Protein AF-S8DWD3-F1 (afdb_monomer_lite)

Organism: NCBI:txid192259

InterPro domains:
  IPR032675 Leucine-rich repeat domain superfamily [G3DSA:3.80.10.10] (117-340)
  IPR044974 Disease resistance protein, plants [PTHR23155] (2-337)
  IPR055414 Disease resistance R13L4/SHOC-2-like, LRR domain [PF23598] (126-338)
  IPR058922 Disease resistance protein, winged helix domain [PF23559] (1-59)

Structure (mmCIF, N/CA/C/O backbone):
data_AF-S8DWD3-F1
#
_entry.id   AF-S8DWD3-F1
#
loop_
_atom_site.group_PDB
_atom_site.id
_atom_site.type_symbol
_atom_site.label_atom_id
_atom_site.label_alt_id
_atom_site.label_comp_id
_atom_site.label_asym_id
_atom_site.label_entity_id
_atom_site.label_seq_id
_atom_site.pdbx_PDB_ins_code
_atom_site.Cartn_x
_atom_site.Cartn_y
_atom_site.Cartn_z
_atom_site.occupancy
_atom_site.B_iso_or_equiv
_atom_site.auth_seq_id
_atom_site.auth_comp_id
_atom_site.auth_asym_id
_atom_site.auth_atom_id
_atom_site.pdbx_PDB_model_num
ATOM 1 N N . VAL A 1 1 ? -10.314 1.640 2.707 1.00 89.62 1 VAL A N 1
ATOM 2 C CA . VAL A 1 1 ? -11.348 0.887 3.458 1.00 89.62 1 VAL A CA 1
ATOM 3 C C . VAL A 1 1 ? -10.982 -0.585 3.613 1.00 89.62 1 VAL A C 1
ATOM 5 O O . VAL A 1 1 ? -10.782 -0.998 4.739 1.00 89.62 1 VAL A O 1
ATOM 8 N N . ILE A 1 2 ? -10.787 -1.345 2.528 1.00 93.88 2 ILE A N 1
ATOM 9 C CA . ILE A 1 2 ? -10.446 -2.786 2.583 1.00 93.88 2 ILE A CA 1
ATOM 10 C C . ILE A 1 2 ? -9.308 -3.115 3.565 1.00 93.88 2 ILE A C 1
ATOM 12 O O . ILE A 1 2 ? -9.524 -3.837 4.531 1.00 93.88 2 ILE A O 1
ATOM 16 N N . ARG A 1 3 ? -8.128 -2.507 3.383 1.00 93.62 3 ARG A N 1
ATOM 17 C CA . ARG A 1 3 ? -6.963 -2.714 4.266 1.00 93.62 3 ARG A CA 1
ATOM 18 C C . ARG A 1 3 ? -7.221 -2.329 5.727 1.00 93.62 3 ARG A C 1
ATOM 20 O O . ARG A 1 3 ? -6.667 -2.949 6.622 1.00 93.62 3 ARG A O 1
ATOM 27 N N . LEU A 1 4 ? -8.087 -1.339 5.966 1.00 91.88 4 LEU A N 1
ATOM 28 C CA . LEU A 1 4 ? -8.473 -0.933 7.319 1.00 91.88 4 LEU A CA 1
ATOM 29 C C . LEU A 1 4 ? -9.325 -2.015 7.987 1.00 91.88 4 LEU A C 1
ATOM 31 O O . LEU A 1 4 ? -9.037 -2.393 9.111 1.00 91.88 4 LEU A O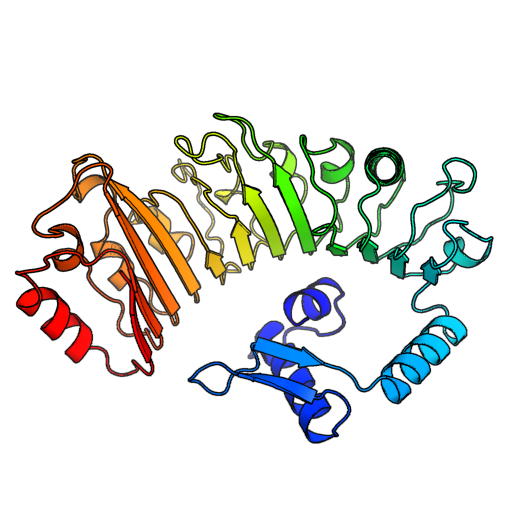 1
ATOM 35 N N . TRP A 1 5 ? -10.333 -2.560 7.296 1.00 93.31 5 TRP A N 1
ATOM 36 C CA . TRP A 1 5 ? -11.177 -3.629 7.850 1.00 93.31 5 TRP A CA 1
ATOM 37 C C . TRP A 1 5 ? -10.391 -4.899 8.176 1.00 93.31 5 TRP A C 1
ATOM 39 O O . TRP A 1 5 ? -10.685 -5.566 9.170 1.00 93.31 5 TRP A O 1
ATOM 49 N N . VAL A 1 6 ? -9.391 -5.209 7.351 1.00 92.81 6 VAL A N 1
ATOM 50 C CA . VAL A 1 6 ? -8.460 -6.316 7.585 1.00 92.81 6 VAL A CA 1
ATOM 51 C C . VAL A 1 6 ? -7.612 -6.053 8.832 1.00 92.81 6 VAL A C 1
ATOM 53 O O . VAL A 1 6 ? -7.638 -6.866 9.751 1.00 92.81 6 VAL A O 1
ATOM 56 N N . ALA A 1 7 ? -6.951 -4.894 8.923 1.00 92.62 7 ALA A N 1
ATOM 57 C CA . ALA A 1 7 ? -6.093 -4.546 10.059 1.00 92.62 7 ALA A CA 1
ATOM 58 C C . ALA A 1 7 ? -6.857 -4.418 11.393 1.00 92.62 7 ALA A C 1
ATOM 60 O O . ALA A 1 7 ? -6.342 -4.765 12.457 1.00 92.62 7 ALA A O 1
ATOM 61 N N . GLU A 1 8 ? -8.111 -3.969 11.344 1.00 89.19 8 GLU A N 1
ATOM 62 C CA . GLU A 1 8 ? -9.038 -3.963 12.484 1.00 89.19 8 GLU A CA 1
ATOM 63 C C . GLU A 1 8 ? -9.388 -5.377 12.973 1.00 89.19 8 GLU A C 1
ATOM 65 O O . GLU A 1 8 ? -9.738 -5.583 14.140 1.00 89.19 8 GLU A O 1
ATOM 70 N N . GLY A 1 9 ? -9.288 -6.372 12.089 1.00 89.06 9 GLY A N 1
ATOM 71 C CA . GLY A 1 9 ? -9.695 -7.746 12.354 1.00 89.06 9 GLY A CA 1
ATOM 72 C C . GLY A 1 9 ? -11.210 -7.950 12.317 1.00 89.06 9 GLY A C 1
ATOM 73 O O . GLY A 1 9 ? -11.698 -8.917 12.902 1.00 89.06 9 GLY A O 1
ATOM 74 N N . PHE A 1 10 ? -11.965 -7.072 11.638 1.00 87.62 10 PHE A N 1
ATOM 75 C CA . PHE A 1 10 ? -13.408 -7.272 11.423 1.00 87.62 10 PHE A CA 1
ATOM 76 C C . PHE A 1 10 ? -13.700 -8.523 10.599 1.00 87.62 10 PHE A C 1
ATOM 78 O O . PHE A 1 10 ? -14.773 -9.112 10.706 1.00 87.62 10 PHE A O 1
ATOM 85 N N . LEU A 1 11 ? -12.739 -8.921 9.771 1.00 86.50 11 LEU A N 1
ATOM 86 C CA . LEU A 1 11 ? -12.867 -10.014 8.829 1.00 86.50 11 LEU A CA 1
ATOM 87 C C . LEU A 1 11 ? -11.690 -10.959 9.036 1.00 86.50 11 LEU A C 1
ATOM 89 O O . LEU A 1 11 ? -10.537 -10.533 9.071 1.00 86.50 11 LEU A O 1
ATOM 93 N N . ARG A 1 12 ? -11.984 -12.249 9.189 1.00 75.38 12 ARG A N 1
ATOM 94 C CA . ARG A 1 12 ? -10.961 -13.294 9.278 1.00 75.38 12 ARG A CA 1
ATOM 95 C C . ARG A 1 12 ? -10.782 -13.940 7.912 1.00 75.38 12 ARG A C 1
ATOM 97 O O . ARG A 1 12 ? -11.771 -14.246 7.245 1.00 75.38 12 ARG A O 1
ATOM 104 N N . ALA A 1 13 ? -9.527 -14.161 7.526 1.00 76.38 13 ALA A N 1
ATOM 105 C CA . ALA A 1 13 ? -9.205 -14.976 6.364 1.00 76.38 13 ALA A CA 1
ATOM 106 C C . ALA A 1 13 ? -9.807 -16.379 6.528 1.00 76.38 13 ALA A C 1
ATOM 108 O O . ALA A 1 13 ? -9.905 -16.907 7.641 1.00 76.38 13 ALA A O 1
ATOM 109 N N . LYS A 1 14 ? -10.219 -16.973 5.411 1.00 79.19 14 LYS A N 1
ATOM 110 C CA . LYS A 1 14 ? -10.640 -18.377 5.350 1.00 79.19 14 LYS A CA 1
ATOM 111 C C . LYS A 1 14 ? -9.557 -19.158 4.601 1.00 79.19 14 LYS A C 1
ATOM 113 O O . LYS A 1 14 ? -8.892 -18.554 3.766 1.00 79.19 14 LYS A O 1
ATOM 118 N N . PRO A 1 15 ? -9.413 -20.479 4.809 1.00 70.62 15 PRO A N 1
ATOM 119 C CA . PRO A 1 15 ? -8.357 -21.269 4.163 1.00 70.62 15 PRO A CA 1
ATOM 120 C C . PRO A 1 15 ? -8.259 -21.095 2.636 1.00 70.62 15 PRO A C 1
ATOM 122 O O . PRO A 1 15 ? -7.175 -21.185 2.082 1.00 70.62 15 PRO A O 1
ATOM 125 N N . ALA A 1 16 ? -9.377 -20.799 1.963 1.00 74.06 16 ALA A N 1
ATOM 126 C CA . ALA A 1 16 ? -9.449 -20.632 0.511 1.00 74.06 16 ALA A CA 1
ATOM 127 C C . ALA A 1 16 ? -9.575 -19.173 0.021 1.00 74.06 16 ALA A C 1
ATOM 129 O O . ALA A 1 16 ? -9.696 -18.961 -1.183 1.00 74.06 16 ALA A O 1
ATOM 130 N N . LYS A 1 17 ? -9.641 -18.170 0.911 1.00 80.31 17 LYS A N 1
ATOM 131 C CA . LYS A 1 17 ? -9.879 -16.766 0.520 1.00 80.31 17 LYS A CA 1
ATOM 132 C C . LYS A 1 17 ? -9.093 -15.783 1.372 1.00 80.31 17 LYS A C 1
ATOM 134 O O . LYS A 1 17 ? -9.158 -15.822 2.606 1.00 80.31 17 LYS A O 1
ATOM 139 N N . LEU A 1 18 ? -8.443 -14.839 0.694 1.00 89.25 18 LEU A N 1
ATOM 140 C CA . LEU A 1 18 ? -7.732 -13.733 1.328 1.00 89.25 18 LEU A CA 1
ATOM 141 C C . LEU A 1 18 ? -8.706 -12.819 2.084 1.00 89.25 18 LEU A C 1
ATOM 143 O O . LEU A 1 18 ? -9.857 -12.628 1.681 1.00 89.25 18 LEU A O 1
ATOM 147 N N . ALA A 1 19 ? -8.234 -12.206 3.170 1.00 91.88 19 ALA A N 1
ATOM 148 C CA . ALA A 1 19 ? -9.042 -11.273 3.953 1.00 91.88 19 ALA A CA 1
ATOM 149 C C . ALA A 1 19 ? -9.500 -10.058 3.119 1.00 91.88 19 ALA A C 1
ATOM 151 O O . ALA A 1 19 ? -10.624 -9.591 3.291 1.00 91.88 19 ALA A O 1
ATOM 152 N N . GLU A 1 20 ? -8.683 -9.589 2.169 1.00 93.25 20 GLU A N 1
ATOM 153 C CA . GLU A 1 20 ? -9.016 -8.507 1.231 1.00 93.25 20 GLU A CA 1
ATOM 154 C C . GLU A 1 20 ? -10.159 -8.890 0.301 1.00 93.25 20 GLU A C 1
ATOM 156 O O . GLU A 1 20 ? -10.990 -8.042 -0.003 1.00 93.25 20 GLU A O 1
ATOM 161 N N . GLU A 1 21 ? -10.212 -10.142 -0.155 1.00 92.81 21 GLU A N 1
ATOM 162 C CA . GLU A 1 21 ? -11.270 -10.619 -1.050 1.00 92.81 21 GLU A CA 1
ATOM 163 C C . GLU A 1 21 ? -12.601 -10.714 -0.306 1.00 92.81 21 GLU A C 1
ATOM 165 O O . GLU A 1 21 ? -13.634 -10.290 -0.822 1.00 92.81 21 GLU A O 1
ATOM 170 N N . ILE A 1 22 ? -12.572 -11.200 0.940 1.00 94.06 22 ILE A N 1
ATOM 171 C CA . ILE A 1 22 ? -13.747 -11.216 1.821 1.00 94.06 22 ILE A CA 1
ATOM 172 C C . ILE A 1 22 ? -14.212 -9.781 2.095 1.00 94.06 22 ILE A C 1
ATOM 174 O O . ILE A 1 22 ? -15.393 -9.473 1.945 1.00 94.06 22 ILE A O 1
ATOM 178 N N . ALA A 1 23 ? -13.283 -8.889 2.442 1.00 94.56 23 ALA A N 1
ATOM 179 C CA . ALA A 1 23 ? -13.562 -7.476 2.673 1.00 94.56 23 ALA A CA 1
ATOM 180 C C . ALA A 1 23 ? -14.138 -6.784 1.443 1.00 94.56 23 ALA A C 1
ATOM 182 O O . ALA A 1 23 ? -15.063 -5.981 1.562 1.00 94.56 23 ALA A O 1
ATOM 183 N N . TYR A 1 24 ? -13.617 -7.101 0.264 1.00 94.62 24 TYR A N 1
ATOM 184 C CA . TYR A 1 24 ? -14.118 -6.547 -0.979 1.00 94.62 24 TYR A CA 1
ATOM 185 C C . TYR A 1 24 ? -15.536 -7.049 -1.284 1.00 94.62 24 TYR A C 1
ATOM 187 O O . TYR A 1 24 ? -16.396 -6.234 -1.602 1.00 94.62 24 TYR A O 1
ATOM 195 N N . GLY A 1 25 ? -15.828 -8.335 -1.063 1.00 94.38 25 GLY A N 1
ATOM 196 C CA . GLY A 1 25 ? -17.195 -8.864 -1.164 1.00 94.38 25 GLY A CA 1
ATOM 197 C C . GLY A 1 25 ? -18.177 -8.176 -0.206 1.00 94.38 25 GLY A C 1
ATOM 198 O O . GLY A 1 25 ? -19.277 -7.804 -0.609 1.00 94.38 25 GLY A O 1
ATOM 199 N N . CYS A 1 26 ? -17.762 -7.900 1.038 1.00 94.94 26 CYS A N 1
ATOM 200 C CA . CYS A 1 26 ? -18.575 -7.112 1.971 1.00 94.94 26 CYS A CA 1
ATOM 201 C C . CYS A 1 26 ? -18.838 -5.687 1.458 1.00 94.94 26 CYS A C 1
ATOM 203 O O . CYS A 1 26 ? -19.951 -5.184 1.604 1.00 94.94 26 CYS A O 1
ATOM 205 N N . LEU A 1 27 ? -17.842 -5.033 0.849 1.00 95.56 27 LEU A N 1
ATOM 206 C CA . LEU A 1 27 ? -18.018 -3.710 0.245 1.00 95.56 27 LEU A CA 1
ATOM 207 C C . LEU A 1 27 ? -19.042 -3.753 -0.899 1.00 95.56 27 LEU A C 1
ATOM 209 O O . LEU A 1 27 ? -19.917 -2.892 -0.963 1.00 95.56 27 LEU A O 1
ATOM 213 N N . GLU A 1 28 ? -18.970 -4.764 -1.766 1.00 94.88 28 GLU A N 1
ATOM 214 C CA . GLU A 1 28 ? -19.938 -4.948 -2.850 1.00 94.88 28 GLU A CA 1
ATOM 215 C C . GLU A 1 28 ? -21.356 -5.174 -2.325 1.00 94.88 28 GLU A C 1
ATOM 217 O O . GLU A 1 28 ? -22.304 -4.598 -2.857 1.00 94.88 28 GLU A O 1
ATOM 222 N N . ASP A 1 29 ? -21.519 -5.960 -1.263 1.00 95.69 29 ASP A N 1
ATOM 223 C CA . ASP A 1 29 ? -22.831 -6.206 -0.663 1.00 95.69 29 ASP A CA 1
ATOM 224 C C . ASP A 1 29 ? -23.413 -4.951 0.002 1.00 95.69 29 ASP A C 1
ATOM 226 O O . ASP A 1 29 ? -24.614 -4.695 -0.121 1.00 95.69 29 ASP A O 1
ATOM 230 N N . LEU A 1 30 ? -22.581 -4.119 0.641 1.00 95.88 30 LEU A N 1
ATOM 231 C CA . LEU A 1 30 ? -23.006 -2.808 1.148 1.00 95.88 30 LEU A CA 1
ATOM 232 C C . LEU A 1 30 ? -23.441 -1.874 0.012 1.00 95.88 30 LEU A C 1
ATOM 234 O O . LEU A 1 30 ? -24.423 -1.143 0.158 1.00 95.88 30 LEU A O 1
ATOM 238 N N . THR A 1 31 ? -22.758 -1.925 -1.133 1.00 94.75 31 THR A N 1
ATOM 239 C CA . THR A 1 31 ? -23.163 -1.184 -2.331 1.00 94.75 31 THR A CA 1
ATOM 240 C C . THR A 1 31 ? -24.477 -1.699 -2.915 1.00 94.75 31 THR A C 1
ATOM 242 O O . THR A 1 31 ? -25.353 -0.890 -3.207 1.00 94.75 31 THR A O 1
ATOM 245 N N . LYS A 1 32 ? -24.672 -3.019 -3.034 1.00 95.50 32 LYS A N 1
ATOM 246 C CA . LYS A 1 32 ? -25.934 -3.609 -3.531 1.00 95.50 32 LYS A CA 1
ATOM 247 C C . LYS A 1 32 ? -27.140 -3.231 -2.666 1.00 95.50 32 LYS A C 1
ATOM 249 O O . LYS A 1 32 ? -28.252 -3.149 -3.171 1.00 95.50 32 LYS A O 1
ATOM 254 N N . ARG A 1 33 ? -26.922 -2.996 -1.368 1.00 95.50 33 ARG A N 1
ATOM 255 C CA . ARG A 1 33 ? -27.950 -2.547 -0.412 1.00 95.50 33 ARG A CA 1
ATOM 256 C C . ARG A 1 33 ? -28.142 -1.027 -0.381 1.00 95.50 33 ARG A C 1
ATOM 258 O O . ARG A 1 33 ? -28.860 -0.539 0.483 1.00 95.50 33 ARG A O 1
ATOM 265 N N . ASN A 1 34 ? -27.489 -0.279 -1.274 1.00 93.00 34 ASN A N 1
ATOM 266 C CA . ASN A 1 34 ? -27.499 1.188 -1.314 1.00 93.00 34 ASN A CA 1
ATOM 267 C C . ASN A 1 34 ? -27.030 1.862 -0.008 1.00 93.00 34 ASN A C 1
ATOM 269 O O . ASN A 1 34 ? -27.343 3.024 0.243 1.00 93.00 34 ASN A O 1
ATOM 273 N N . LEU A 1 35 ? -26.246 1.158 0.818 1.00 95.06 35 LEU A N 1
ATOM 274 C CA . LEU A 1 35 ? -25.646 1.730 2.029 1.00 95.06 35 LEU A CA 1
ATOM 275 C C . LEU A 1 35 ? -24.367 2.513 1.710 1.00 95.06 35 LEU A C 1
ATOM 277 O O . LEU A 1 35 ? -23.992 3.434 2.434 1.00 95.06 35 LEU A O 1
ATOM 281 N N . ILE A 1 36 ? -23.697 2.145 0.615 1.00 95.50 36 ILE A N 1
ATOM 282 C CA . ILE A 1 36 ? -22.491 2.796 0.102 1.00 95.50 36 ILE A CA 1
ATOM 283 C C . ILE A 1 36 ? -22.667 3.067 -1.393 1.00 95.50 36 ILE A C 1
ATOM 285 O O . ILE A 1 36 ? -22.884 2.148 -2.182 1.00 95.50 36 ILE A O 1
ATOM 289 N N . MET A 1 37 ? -22.490 4.320 -1.801 1.00 94.69 37 MET A N 1
ATOM 290 C CA . MET A 1 37 ? -22.519 4.740 -3.199 1.00 94.69 37 MET A CA 1
ATOM 291 C C . MET A 1 37 ? -21.145 4.580 -3.847 1.00 94.69 37 MET A C 1
ATOM 293 O O . MET A 1 37 ? -20.132 5.034 -3.311 1.00 94.69 37 MET A O 1
ATOM 297 N N . VAL A 1 38 ? -21.094 4.012 -5.049 1.00 94.94 38 VAL A N 1
ATOM 298 C CA . VAL A 1 38 ? -19.850 3.959 -5.827 1.00 94.94 38 VAL A CA 1
ATOM 299 C C . VAL A 1 38 ? -19.649 5.274 -6.564 1.00 94.94 38 VAL A C 1
ATOM 301 O O . VAL A 1 38 ? -20.536 5.751 -7.259 1.00 94.94 38 VAL A O 1
ATOM 304 N N . SER A 1 39 ? -18.466 5.860 -6.407 1.00 93.81 39 SER A N 1
ATOM 305 C CA . SER A 1 39 ? -18.106 7.146 -7.015 1.00 93.81 39 SER A CA 1
ATOM 306 C C . SER A 1 39 ? -17.178 6.991 -8.201 1.00 93.81 39 SER A C 1
ATOM 308 O O . SER A 1 39 ? -17.322 7.700 -9.191 1.00 93.81 39 SER A O 1
ATOM 310 N N . LYS A 1 40 ? -16.227 6.058 -8.103 1.00 93.62 40 LYS A N 1
ATOM 311 C CA . LYS A 1 40 ? -15.344 5.693 -9.207 1.00 93.62 40 LYS A CA 1
ATOM 312 C C . LYS A 1 40 ? -15.120 4.193 -9.216 1.00 93.62 40 LYS A C 1
ATOM 314 O O . LYS A 1 40 ? -14.959 3.560 -8.166 1.00 93.62 40 LYS A O 1
ATOM 319 N N . LYS A 1 41 ? -15.071 3.653 -10.426 1.00 92.50 41 LYS A N 1
ATOM 320 C CA . LYS A 1 41 ? -14.634 2.293 -10.713 1.00 92.50 41 LYS A CA 1
ATOM 321 C C . LYS A 1 41 ? -13.412 2.354 -11.615 1.00 92.50 41 LYS A C 1
ATOM 323 O O . LYS A 1 41 ? -13.244 3.285 -12.402 1.00 92.50 41 LYS A O 1
ATOM 328 N N . ARG A 1 42 ? -12.562 1.346 -11.492 1.00 85.19 42 ARG A N 1
ATOM 329 C CA . ARG A 1 42 ? -11.547 1.019 -12.494 1.00 85.19 42 ARG A CA 1
ATOM 330 C C . ARG A 1 42 ? -12.202 0.415 -13.738 1.00 85.19 42 ARG A C 1
ATOM 332 O O . ARG A 1 42 ? -13.385 0.090 -13.734 1.00 85.19 42 ARG A O 1
ATOM 339 N N . TYR A 1 43 ? -11.392 0.223 -14.778 1.00 79.75 43 TYR A N 1
ATOM 340 C CA . TYR A 1 43 ? -11.798 -0.460 -16.008 1.00 79.75 43 TYR A CA 1
ATOM 341 C C . TYR A 1 43 ? -12.307 -1.893 -15.763 1.00 79.75 43 TYR A C 1
ATOM 343 O O . TYR A 1 43 ? -13.211 -2.334 -16.453 1.00 79.75 43 TYR A O 1
ATOM 351 N N . ASP A 1 44 ? -11.772 -2.600 -14.759 1.00 79.38 44 ASP A N 1
ATOM 352 C CA . ASP A 1 44 ? -12.149 -3.974 -14.379 1.00 79.38 44 ASP A CA 1
ATOM 353 C C . ASP A 1 44 ? -13.429 -4.007 -13.526 1.00 79.38 44 ASP A C 1
ATOM 355 O O . ASP A 1 44 ? -13.724 -4.991 -12.853 1.00 79.38 44 ASP A O 1
ATOM 359 N N . GLY A 1 45 ? -14.162 -2.891 -13.465 1.00 85.31 45 GLY A N 1
ATOM 360 C CA . GLY A 1 45 ? -15.340 -2.730 -12.622 1.00 85.31 45 GLY A CA 1
ATOM 361 C C . GLY A 1 45 ? -15.033 -2.628 -11.125 1.00 85.31 45 GLY A C 1
ATOM 362 O O . GLY A 1 45 ? -15.958 -2.352 -10.352 1.00 85.31 45 GLY A O 1
ATOM 363 N N . LYS A 1 46 ? -13.768 -2.784 -10.694 1.00 88.62 46 LYS A N 1
ATOM 364 C CA . LYS A 1 46 ? -13.418 -2.738 -9.271 1.00 88.62 46 LYS A CA 1
ATOM 365 C C . LYS A 1 46 ? -13.603 -1.335 -8.702 1.00 88.62 46 LYS A C 1
ATOM 367 O O . LYS A 1 46 ? -13.168 -0.343 -9.291 1.00 88.62 46 LYS A O 1
ATOM 372 N N . ILE A 1 47 ? -14.224 -1.253 -7.530 1.00 91.94 47 ILE A N 1
ATOM 373 C CA . ILE A 1 47 ? -14.503 0.002 -6.827 1.00 91.94 47 ILE A CA 1
ATOM 374 C C . ILE A 1 47 ? -13.180 0.620 -6.363 1.00 91.94 47 ILE A C 1
ATOM 376 O O . ILE A 1 47 ? -12.408 -0.020 -5.648 1.00 91.94 47 ILE A O 1
ATOM 380 N N . THR A 1 48 ? -12.928 1.875 -6.739 1.00 90.00 48 THR A N 1
ATOM 381 C CA . THR A 1 48 ? -11.766 2.642 -6.251 1.00 90.00 48 THR A CA 1
ATOM 382 C C . THR A 1 48 ? -12.141 3.761 -5.309 1.00 90.00 48 THR A C 1
ATOM 384 O O . THR A 1 48 ? -11.370 4.073 -4.407 1.00 90.00 48 THR A O 1
ATOM 387 N N . GLU A 1 49 ? -13.310 4.364 -5.508 1.00 93.38 49 GLU A N 1
ATOM 388 C CA . GLU A 1 49 ? -13.826 5.408 -4.631 1.00 93.38 49 GLU A CA 1
ATOM 389 C C . GLU A 1 49 ? -15.300 5.154 -4.349 1.00 93.38 49 GLU A C 1
ATOM 391 O O . GLU A 1 49 ? -16.081 4.828 -5.250 1.00 93.38 49 GLU A O 1
ATOM 396 N N . CYS A 1 50 ? -15.678 5.341 -3.092 1.00 94.19 50 CYS A N 1
ATOM 397 C CA . CYS A 1 50 ? -17.040 5.206 -2.617 1.00 94.19 50 CYS A CA 1
ATOM 398 C C . CYS A 1 50 ? -17.387 6.346 -1.655 1.00 94.19 50 CYS A C 1
ATOM 400 O O . CYS A 1 50 ? -16.500 6.957 -1.058 1.00 94.19 50 CYS A O 1
ATOM 402 N N . ARG A 1 51 ? -18.680 6.613 -1.504 1.00 93.69 51 ARG A N 1
ATOM 403 C CA . ARG A 1 51 ? -19.258 7.638 -0.628 1.00 93.69 51 ARG A CA 1
ATOM 404 C C . ARG A 1 51 ? -20.400 7.019 0.175 1.00 93.69 51 ARG A C 1
ATOM 406 O O . ARG A 1 51 ? -20.942 5.986 -0.208 1.00 93.69 51 ARG A O 1
ATOM 413 N N . ILE A 1 52 ? -20.776 7.659 1.270 1.00 94.56 52 ILE A N 1
ATOM 414 C CA . ILE A 1 52 ? -21.967 7.328 2.056 1.00 94.56 52 ILE A CA 1
ATOM 415 C C . ILE A 1 52 ? -22.926 8.519 1.983 1.00 94.56 52 ILE A C 1
ATOM 417 O O . ILE A 1 52 ? -22.467 9.657 1.929 1.00 94.56 52 ILE A O 1
ATOM 421 N N . HIS A 1 53 ? -24.234 8.267 1.947 1.00 93.44 53 HIS A N 1
ATOM 422 C CA . HIS A 1 53 ? -25.232 9.335 2.035 1.00 93.44 53 HIS A CA 1
ATOM 423 C C . HIS A 1 53 ? -25.163 10.029 3.399 1.00 93.44 53 HIS A C 1
ATOM 425 O O . HIS A 1 53 ? -24.998 9.354 4.414 1.00 93.44 53 HIS A O 1
ATOM 431 N N . ASP A 1 54 ? -25.365 11.346 3.443 1.00 92.75 54 ASP A N 1
ATOM 432 C CA . ASP A 1 54 ? -25.221 12.129 4.679 1.00 92.75 54 ASP A CA 1
ATOM 433 C C . ASP A 1 54 ? -26.151 11.654 5.805 1.00 92.75 54 ASP A C 1
ATOM 435 O O . ASP A 1 54 ? -25.700 11.492 6.937 1.00 92.75 54 ASP A O 1
ATOM 439 N N . LEU A 1 55 ? -27.404 11.305 5.487 1.00 94.00 55 LEU A N 1
ATOM 440 C CA . LEU A 1 55 ? -28.358 10.755 6.463 1.00 94.00 55 LEU A CA 1
ATOM 441 C C . LEU A 1 55 ? -27.896 9.408 7.044 1.00 94.00 55 LEU A C 1
ATOM 443 O O . LEU A 1 55 ? -28.000 9.176 8.248 1.00 94.00 55 LEU A O 1
ATOM 447 N N . LEU A 1 56 ? -27.354 8.517 6.203 1.00 94.50 56 LEU A N 1
ATOM 448 C CA . LEU A 1 56 ? -26.798 7.236 6.656 1.00 94.50 56 LEU A CA 1
ATOM 449 C C . LEU A 1 56 ? -25.524 7.446 7.470 1.00 94.50 56 LEU A C 1
ATOM 451 O O . LEU A 1 56 ? -25.321 6.776 8.478 1.00 94.50 56 LEU A O 1
ATOM 455 N N . ARG A 1 57 ? -24.676 8.392 7.062 1.00 91.38 57 ARG A N 1
ATOM 456 C CA . ARG A 1 57 ? -23.473 8.768 7.803 1.00 91.38 57 ARG A CA 1
ATOM 457 C C . ARG A 1 57 ? -23.831 9.258 9.200 1.00 91.38 57 ARG A C 1
ATOM 459 O O . ARG A 1 57 ? -23.210 8.822 10.164 1.00 91.38 57 ARG A O 1
ATOM 466 N N . GLU A 1 58 ? -24.820 10.137 9.312 1.00 89.88 58 GLU A N 1
ATOM 467 C CA . GLU A 1 58 ? -25.282 10.665 10.593 1.00 89.88 58 GLU A CA 1
ATOM 468 C C . GLU A 1 58 ? -25.881 9.565 11.477 1.00 89.88 58 GLU A C 1
ATOM 470 O O . GLU A 1 58 ? -25.565 9.497 12.665 1.00 89.88 58 GLU A O 1
ATOM 475 N N . LEU A 1 59 ? -26.667 8.655 10.894 1.00 92.31 59 LEU A N 1
ATOM 476 C CA . LEU A 1 59 ? -27.165 7.468 11.591 1.00 92.31 59 LEU A CA 1
ATOM 477 C C . LEU A 1 59 ? -26.017 6.583 12.104 1.00 92.31 59 LEU A C 1
ATOM 479 O O . LEU A 1 59 ? -26.029 6.179 13.264 1.00 92.31 59 LEU A O 1
ATOM 483 N N . CYS A 1 60 ? -25.008 6.302 11.273 1.00 91.38 60 CYS A N 1
ATOM 484 C CA . CYS A 1 60 ? -23.846 5.503 11.668 1.00 91.38 60 CYS A CA 1
ATOM 485 C C . CYS A 1 60 ? -23.041 6.160 12.794 1.00 91.38 60 CYS A C 1
ATOM 487 O O . CYS A 1 60 ? -22.580 5.452 13.686 1.00 91.38 60 CYS A O 1
ATOM 489 N N . ILE A 1 61 ? -22.864 7.485 12.757 1.00 85.12 61 ILE A N 1
ATOM 490 C CA . ILE A 1 61 ? -22.165 8.227 13.816 1.00 85.12 61 ILE A CA 1
ATOM 491 C C . ILE A 1 61 ? -22.945 8.123 15.126 1.00 85.12 61 ILE A C 1
ATOM 493 O O . ILE A 1 61 ? -22.363 7.707 16.124 1.00 85.12 61 ILE A O 1
ATOM 497 N N . ARG A 1 62 ? -24.259 8.393 15.105 1.00 87.12 62 ARG A N 1
ATOM 498 C CA . ARG A 1 62 ? -25.122 8.266 16.291 1.00 87.12 62 ARG A CA 1
ATOM 499 C C . ARG A 1 62 ? -25.059 6.860 16.890 1.00 87.12 62 ARG A C 1
ATOM 501 O O . ARG A 1 62 ? -24.752 6.710 18.067 1.00 87.12 62 ARG A O 1
ATOM 508 N N . GLN A 1 63 ? -25.224 5.826 16.062 1.00 91.06 63 GLN A N 1
ATOM 509 C CA . GLN A 1 63 ? -25.134 4.432 16.505 1.00 91.06 63 GLN A CA 1
ATOM 510 C C . GLN A 1 63 ? -23.751 4.092 17.088 1.00 91.06 63 GLN A C 1
ATOM 512 O O . GLN A 1 63 ? -23.646 3.358 18.072 1.00 91.06 63 GLN A O 1
ATOM 517 N N . ALA A 1 64 ? -22.675 4.601 16.479 1.00 86.38 64 ALA A N 1
ATOM 518 C CA . ALA A 1 64 ? -21.314 4.355 16.943 1.00 86.38 64 ALA A CA 1
ATOM 519 C C . ALA A 1 64 ? -21.025 5.044 18.285 1.00 86.38 64 ALA A C 1
ATOM 521 O O . ALA A 1 64 ? -20.328 4.459 19.114 1.00 86.38 64 ALA A O 1
ATOM 522 N N . GLU A 1 65 ? -21.559 6.244 18.512 1.00 80.75 65 GLU A N 1
ATOM 523 C CA . GLU A 1 65 ? -21.448 6.970 19.782 1.00 80.75 65 GLU A CA 1
ATOM 524 C C . GLU A 1 65 ? -22.267 6.279 20.886 1.00 80.75 65 GLU A C 1
ATOM 526 O O . GLU A 1 65 ? -21.728 6.001 21.961 1.00 80.75 65 GLU A O 1
ATOM 531 N N . GLU A 1 66 ? -23.517 5.888 20.602 1.00 85.50 66 GLU A N 1
ATOM 532 C CA . GLU A 1 66 ? -24.383 5.133 21.526 1.00 85.50 66 GLU A CA 1
ATOM 533 C C . GLU A 1 66 ? -23.740 3.814 21.976 1.00 85.50 66 GLU A C 1
ATOM 535 O O . GLU A 1 66 ? -23.741 3.468 23.161 1.00 85.50 66 GLU A O 1
ATOM 540 N N . GLN A 1 67 ? -23.126 3.089 21.037 1.00 84.81 67 GLN A N 1
ATOM 541 C CA . GLN A 1 67 ? -22.423 1.835 21.318 1.00 84.81 67 GLN A CA 1
ATOM 542 C C . GLN A 1 67 ? -21.000 2.034 21.854 1.00 84.81 67 GLN A C 1
ATOM 544 O O . GLN A 1 67 ? -20.300 1.046 22.100 1.00 84.81 67 GLN A O 1
ATOM 549 N N . LYS A 1 68 ? -20.543 3.284 22.021 1.00 78.56 68 LYS A N 1
ATOM 550 C CA . LYS A 1 68 ? -19.163 3.631 22.419 1.00 78.56 68 LYS A CA 1
ATOM 551 C C . LYS A 1 68 ? -18.110 2.981 21.512 1.00 78.56 68 LYS A C 1
ATOM 553 O O . LYS A 1 68 ? -16.996 2.655 21.927 1.00 78.56 68 LYS A O 1
ATOM 558 N N . PHE A 1 69 ? -18.483 2.756 20.256 1.00 80.00 69 PHE A N 1
ATOM 559 C CA . PHE A 1 69 ? -17.669 2.098 19.247 1.00 80.00 69 PHE A CA 1
ATOM 560 C C . PHE A 1 69 ? -16.571 3.025 18.722 1.00 80.00 69 PHE A C 1
ATOM 562 O O . PHE A 1 69 ? -15.434 2.579 18.538 1.00 80.00 69 PHE A O 1
ATOM 569 N N . ILE A 1 70 ? -16.908 4.301 18.508 1.00 80.12 70 ILE A N 1
ATOM 570 C CA . ILE A 1 70 ? -15.997 5.373 18.095 1.00 80.12 70 ILE A CA 1
ATOM 571 C C . ILE A 1 70 ? -16.250 6.592 18.982 1.00 80.12 70 ILE A C 1
ATOM 573 O O . ILE A 1 70 ? -17.396 6.966 19.207 1.00 80.12 70 ILE A O 1
ATOM 577 N N . TYR A 1 71 ? -15.177 7.234 19.432 1.00 78.56 71 TYR A N 1
ATOM 578 C CA . TYR A 1 71 ? -15.222 8.599 19.938 1.00 78.56 71 TYR A CA 1
ATOM 579 C C . TYR A 1 71 ? -14.830 9.568 18.824 1.00 78.56 71 TYR A C 1
ATOM 581 O O . TYR A 1 71 ? -13.707 9.515 18.308 1.00 78.56 71 TYR A O 1
ATOM 589 N N . HIS A 1 72 ? -15.752 10.448 18.440 1.00 76.19 72 HIS A N 1
ATOM 590 C CA . HIS A 1 72 ? -15.490 11.491 17.456 1.00 76.19 72 HIS A CA 1
ATOM 591 C C . HIS A 1 72 ? -15.159 12.804 18.174 1.00 76.19 72 HIS A C 1
ATOM 593 O O . HIS A 1 72 ? -16.038 13.456 18.727 1.00 76.19 72 HIS A O 1
ATOM 599 N N . ASN A 1 73 ? -13.887 13.214 18.147 1.00 73.44 73 ASN A N 1
ATOM 600 C CA . ASN A 1 73 ? -13.477 14.511 18.681 1.00 73.44 73 ASN A CA 1
ATOM 601 C C . ASN A 1 73 ? -13.739 15.620 17.646 1.00 73.44 73 ASN A C 1
ATOM 603 O O . ASN A 1 73 ? -12.970 15.770 16.689 1.00 73.44 73 ASN A O 1
ATOM 607 N N . LYS A 1 74 ? -14.840 16.359 17.837 1.00 71.81 74 LYS A N 1
ATOM 608 C CA . LYS A 1 74 ? -15.230 17.520 17.016 1.00 71.81 74 LYS A CA 1
ATOM 609 C C . LYS A 1 74 ? -14.789 18.856 17.616 1.00 71.81 74 LYS A C 1
ATOM 611 O O . LYS A 1 74 ? -14.468 19.766 16.863 1.00 71.81 74 LYS A O 1
ATOM 616 N N . ASP A 1 75 ? -14.658 18.945 18.938 1.00 68.62 75 ASP A N 1
ATOM 617 C CA . ASP A 1 75 ? -14.480 20.228 19.640 1.00 68.62 75 ASP A CA 1
ATOM 618 C C . ASP A 1 75 ? -13.052 20.452 20.161 1.00 68.62 75 ASP A C 1
ATOM 620 O O . ASP A 1 75 ? -12.751 21.474 20.770 1.00 68.62 75 ASP A O 1
ATOM 624 N N . GLY A 1 76 ? -12.149 19.495 19.933 1.00 64.44 76 GLY A N 1
ATOM 625 C CA . GLY A 1 76 ? -10.744 19.595 20.330 1.00 64.44 76 GLY A CA 1
ATOM 626 C C . GLY A 1 76 ? -10.513 19.321 21.815 1.00 64.44 76 GLY A C 1
ATOM 627 O O . GLY A 1 76 ? -9.381 19.411 22.292 1.00 64.44 76 GLY A O 1
ATOM 628 N N . ILE A 1 77 ? -11.572 18.959 22.543 1.00 65.69 77 ILE A N 1
ATOM 629 C CA . ILE A 1 77 ? -11.563 18.683 23.977 1.00 65.69 77 ILE A CA 1
ATOM 630 C C . ILE A 1 77 ? -11.849 17.196 24.179 1.00 65.69 77 ILE A C 1
ATOM 632 O O . ILE A 1 77 ? -12.877 16.663 23.753 1.00 65.69 77 ILE A O 1
ATOM 636 N N . PHE A 1 78 ? -10.914 16.510 24.829 1.00 66.75 78 PHE A N 1
ATOM 637 C CA . PHE A 1 78 ? -11.117 15.134 25.255 1.00 66.75 78 PHE A CA 1
ATOM 638 C C . PHE A 1 78 ? -11.956 15.115 26.546 1.00 66.75 78 PHE A C 1
ATOM 640 O O . PHE A 1 78 ? -11.583 15.729 27.541 1.00 66.75 78 PHE A O 1
ATOM 647 N N . SER A 1 79 ? -13.115 14.454 26.512 1.00 64.38 79 SER A N 1
ATOM 648 C CA . SER A 1 79 ? -14.003 14.258 27.668 1.00 64.38 79 SER A CA 1
ATOM 649 C C . SER A 1 79 ? -13.735 12.923 28.386 1.00 64.38 79 SER A C 1
ATOM 651 O O . SER A 1 79 ? -13.027 12.052 27.881 1.00 64.38 79 SER A O 1
ATOM 653 N N . GLU A 1 80 ? -14.342 12.699 29.553 1.00 60.25 80 GLU A N 1
ATOM 654 C CA . GLU A 1 80 ? -14.210 11.435 30.306 1.00 60.25 80 GLU A CA 1
ATOM 655 C C . GLU A 1 80 ? -14.652 10.184 29.512 1.00 60.25 80 GLU A C 1
ATOM 657 O O . GLU A 1 80 ? -14.294 9.058 29.854 1.00 60.25 80 GLU A O 1
ATOM 662 N N . GLY A 1 81 ? -15.397 10.352 28.412 1.00 59.91 81 GLY A N 1
ATOM 663 C CA . GLY A 1 81 ? -15.883 9.252 27.576 1.00 59.91 81 GLY A CA 1
ATOM 664 C C . GLY A 1 81 ? -14.810 8.503 26.772 1.00 59.91 81 GLY A C 1
ATOM 665 O O . GLY A 1 81 ? -15.077 7.379 26.337 1.00 59.91 81 GLY A O 1
ATOM 666 N N . ILE A 1 82 ? -13.607 9.065 26.575 1.00 64.12 82 ILE A N 1
ATOM 667 C CA . ILE A 1 82 ? -12.584 8.434 25.715 1.00 64.12 82 ILE A CA 1
ATOM 668 C C . ILE A 1 82 ? -11.987 7.166 26.322 1.00 64.12 82 ILE A C 1
ATOM 670 O O . ILE A 1 82 ? -11.661 6.251 25.568 1.00 64.12 82 ILE A O 1
ATOM 674 N N . SER A 1 83 ? -11.887 7.047 27.651 1.00 64.81 83 SER A N 1
ATOM 675 C CA . SER A 1 83 ? -11.287 5.859 28.290 1.00 64.81 83 SER A CA 1
ATOM 676 C C . SER A 1 83 ? -12.023 4.560 27.937 1.00 64.81 83 SER A C 1
ATOM 678 O O . SER A 1 83 ? -11.429 3.483 27.912 1.00 64.81 83 SER A O 1
ATOM 680 N N . LYS A 1 84 ? -13.311 4.659 27.579 1.00 67.75 84 LYS A N 1
ATOM 681 C CA . LYS A 1 84 ? -14.163 3.527 27.179 1.00 67.75 84 LYS A CA 1
ATOM 682 C C . LYS A 1 84 ? -14.205 3.295 25.667 1.00 67.75 84 LYS A C 1
ATOM 684 O O . LYS A 1 84 ? -14.722 2.265 25.233 1.00 67.75 84 LYS A O 1
ATOM 689 N N . ALA A 1 85 ? -13.701 4.232 24.867 1.00 71.50 85 ALA A N 1
ATOM 690 C CA . ALA A 1 85 ? -13.730 4.126 23.418 1.00 71.50 85 ALA A CA 1
ATOM 691 C C . ALA A 1 85 ? -12.628 3.184 22.922 1.00 71.50 85 ALA A C 1
ATOM 693 O O . ALA A 1 85 ? -11.479 3.253 23.350 1.00 71.50 85 ALA A O 1
ATOM 694 N N . ARG A 1 86 ? -12.971 2.315 21.967 1.00 77.69 86 ARG A N 1
ATOM 695 C CA . ARG A 1 86 ? -11.993 1.440 21.290 1.00 77.69 86 ARG A CA 1
ATOM 696 C C . ARG A 1 86 ? -11.379 2.087 20.054 1.00 77.69 86 ARG A C 1
ATOM 698 O O . ARG A 1 86 ? -10.347 1.622 19.573 1.00 77.69 86 ARG A O 1
ATOM 705 N N . ARG A 1 87 ? -12.031 3.118 19.516 1.00 84.00 87 ARG A N 1
ATOM 706 C CA . ARG A 1 87 ? -11.617 3.827 18.306 1.00 84.00 87 ARG A CA 1
ATOM 707 C C . ARG A 1 87 ? -11.791 5.317 18.496 1.00 84.00 87 ARG A C 1
ATOM 709 O O . ARG A 1 87 ? -12.798 5.743 19.057 1.00 84.00 87 ARG A O 1
ATOM 716 N N . ILE A 1 88 ? -10.855 6.096 17.981 1.00 80.38 88 ILE A N 1
ATOM 717 C CA . ILE A 1 88 ? -10.936 7.553 17.996 1.00 80.38 88 ILE A CA 1
ATOM 718 C C . ILE A 1 88 ? -10.830 8.081 16.570 1.00 80.38 88 ILE A C 1
ATOM 720 O O . ILE A 1 88 ? -10.017 7.604 15.779 1.00 80.38 88 ILE A O 1
ATOM 724 N N . SER A 1 89 ? -11.646 9.085 16.266 1.00 81.44 89 SER A N 1
ATOM 725 C CA . SER A 1 89 ? -11.522 9.922 15.076 1.00 81.44 89 SER A CA 1
ATOM 726 C C . SER A 1 89 ? -11.353 11.371 15.507 1.00 81.44 89 SER A C 1
ATOM 728 O O . SER A 1 89 ? -12.204 11.901 16.223 1.00 81.44 89 SER A O 1
ATOM 730 N N . ILE A 1 90 ? -10.280 12.019 15.061 1.00 75.94 90 ILE A N 1
ATOM 731 C CA . ILE A 1 90 ? -9.973 13.415 15.395 1.00 75.94 90 ILE A CA 1
ATOM 732 C C . ILE A 1 90 ? -10.146 14.258 14.146 1.00 75.94 90 ILE A C 1
ATOM 734 O O . ILE A 1 90 ? -9.447 14.049 13.154 1.00 75.94 90 ILE A O 1
ATOM 738 N N . THR A 1 91 ? -11.094 15.193 14.198 1.00 75.06 91 THR A N 1
ATOM 739 C CA . THR A 1 91 ? -11.404 16.100 13.083 1.00 75.06 91 THR A CA 1
ATOM 740 C C . THR A 1 91 ? -11.273 17.575 13.456 1.00 75.06 91 THR A C 1
ATOM 742 O O . THR A 1 91 ? -11.621 18.429 12.649 1.00 75.06 91 THR A O 1
ATOM 745 N N . SER A 1 92 ? -10.765 17.895 14.648 1.00 69.06 92 SER A N 1
ATOM 746 C CA . SER A 1 92 ? -10.441 19.263 15.070 1.00 69.06 92 SER A CA 1
ATOM 747 C C . SER A 1 92 ? -9.076 19.336 15.757 1.00 69.06 92 SER A C 1
ATOM 749 O O . SER A 1 92 ? -8.518 18.314 16.161 1.00 69.06 92 SER A O 1
ATOM 751 N N . ARG A 1 93 ? -8.520 20.553 15.864 1.00 68.00 93 ARG A N 1
ATOM 752 C CA . ARG A 1 93 ? -7.271 20.799 16.601 1.00 68.00 93 ARG A CA 1
ATOM 753 C C . ARG A 1 93 ? -7.475 20.472 18.074 1.00 68.00 93 ARG A C 1
ATOM 755 O O . ARG A 1 93 ? -8.434 20.942 18.682 1.00 68.00 93 ARG A O 1
ATOM 762 N N . VAL A 1 94 ? -6.566 19.694 18.645 1.00 63.94 94 VAL A N 1
ATOM 763 C CA . VAL A 1 94 ? -6.674 19.232 20.025 1.00 63.94 94 VAL A CA 1
ATOM 764 C C . VAL A 1 94 ? -6.051 20.261 20.964 1.00 63.94 94 VAL A C 1
ATOM 766 O O . VAL A 1 94 ? -4.885 20.628 20.826 1.00 63.94 94 VAL A O 1
ATOM 769 N N . SER A 1 95 ? -6.794 20.663 21.995 1.00 60.72 95 SER A N 1
ATOM 770 C CA . SER A 1 95 ? -6.243 21.457 23.093 1.00 60.72 95 SER A CA 1
ATOM 771 C C . SER A 1 95 ? -5.246 20.634 23.914 1.00 60.72 95 SER A C 1
ATOM 773 O O . SER A 1 95 ? -5.566 19.544 24.402 1.00 60.72 95 SER A O 1
ATOM 775 N N . SER A 1 96 ? -4.053 21.195 24.133 1.00 54.09 96 SER A N 1
ATOM 776 C CA . SER A 1 96 ? -2.942 20.585 24.879 1.00 54.09 96 SER A CA 1
ATOM 777 C C . SER A 1 96 ? -3.269 20.232 26.335 1.00 54.09 96 SER A C 1
ATOM 779 O O . SER A 1 96 ? -2.551 19.441 26.938 1.00 54.09 96 SER A O 1
ATOM 781 N N . ARG A 1 97 ? -4.351 20.780 26.903 1.00 52.72 97 ARG A N 1
ATOM 782 C CA . ARG A 1 97 ? -4.715 20.626 28.324 1.00 52.72 97 ARG A CA 1
ATOM 783 C C . ARG A 1 97 ? -5.664 19.459 28.624 1.00 52.72 97 ARG A C 1
ATOM 785 O O . ARG A 1 97 ? -6.084 19.324 29.765 1.00 52.72 97 ARG A O 1
ATOM 792 N N . SER A 1 98 ? -6.054 18.660 27.626 1.00 56.16 98 SER A N 1
ATOM 793 C CA . SER A 1 98 ? -7.217 17.762 27.755 1.00 56.16 98 SER A CA 1
ATOM 794 C C . SER A 1 98 ? -6.924 16.256 27.808 1.00 56.16 98 SER A C 1
ATOM 796 O O . SER A 1 98 ? -7.859 15.481 27.973 1.00 56.16 98 SER A O 1
ATOM 798 N N . MET A 1 99 ? -5.672 15.797 27.700 1.00 57.03 99 MET A N 1
ATOM 799 C CA . MET A 1 99 ? -5.380 14.353 27.677 1.00 57.03 99 MET A CA 1
ATOM 800 C C . MET A 1 99 ? -4.670 13.877 28.942 1.00 57.03 99 MET A C 1
ATOM 802 O O . MET A 1 99 ? -3.527 14.250 29.182 1.00 57.03 99 MET A O 1
ATOM 806 N N . ASN A 1 100 ? -5.323 12.980 29.687 1.00 56.25 100 ASN A N 1
ATOM 807 C CA . ASN A 1 100 ? -4.679 12.109 30.670 1.00 56.25 100 ASN A CA 1
ATOM 808 C C . ASN A 1 100 ? -4.367 10.752 30.008 1.00 56.25 100 ASN A C 1
ATOM 810 O O . ASN A 1 100 ? -5.298 9.989 29.755 1.00 56.25 100 ASN A O 1
ATOM 814 N N . PRO A 1 101 ? -3.092 10.418 29.723 1.00 51.88 101 PRO A N 1
ATOM 815 C CA . PRO A 1 101 ? -2.696 9.234 28.944 1.00 51.88 101 PRO A CA 1
ATOM 816 C C . PRO A 1 101 ? -2.984 7.860 29.569 1.00 51.88 101 PRO A C 1
ATOM 818 O O . PRO A 1 101 ? -2.719 6.840 28.934 1.00 51.88 101 PRO A O 1
ATOM 821 N N . GLY A 1 102 ? -3.454 7.817 30.817 1.00 53.38 102 GLY A N 1
ATOM 822 C CA . GLY A 1 102 ? -3.313 6.656 31.700 1.00 53.38 102 GLY A CA 1
ATOM 823 C C . GLY A 1 102 ? -4.264 5.474 31.483 1.00 53.38 102 GLY A C 1
ATOM 824 O O . GLY A 1 102 ? -3.998 4.416 32.041 1.00 53.38 102 GLY A O 1
ATOM 825 N N . GLU A 1 103 ? -5.344 5.598 30.701 1.00 55.84 103 GLU A N 1
ATOM 826 C CA . GLU A 1 103 ? -6.451 4.613 30.753 1.00 55.84 103 GLU A CA 1
ATOM 827 C C . GLU A 1 103 ? -6.976 4.117 29.393 1.00 55.84 103 GLU A C 1
ATOM 829 O O . GLU A 1 103 ? -8.012 3.457 29.316 1.00 55.84 103 GLU A O 1
ATOM 834 N N . PHE A 1 104 ? -6.292 4.412 28.288 1.00 62.50 104 PHE A N 1
ATOM 835 C CA . PHE A 1 104 ? -6.851 4.144 26.962 1.00 62.50 104 PHE A CA 1
ATOM 836 C C . PHE A 1 104 ? -6.591 2.715 26.459 1.00 62.50 104 PHE A C 1
ATOM 838 O O . PHE A 1 104 ? -5.473 2.357 26.095 1.00 62.50 104 PHE A O 1
ATOM 845 N N . SER A 1 105 ? -7.658 1.920 26.334 1.00 65.56 105 SER A N 1
ATOM 846 C CA . SER A 1 105 ? -7.659 0.601 25.673 1.00 65.56 105 SER A CA 1
ATOM 847 C C . SER A 1 105 ? -7.980 0.726 24.173 1.00 65.56 105 SER A C 1
ATOM 849 O O . SER A 1 105 ? -8.925 0.130 23.645 1.00 65.56 105 SER A O 1
ATOM 851 N N . LEU A 1 106 ? -7.234 1.589 23.478 1.00 71.00 106 LEU A N 1
ATOM 852 C CA . LEU A 1 106 ? -7.505 1.927 22.080 1.00 71.00 106 LEU A CA 1
ATOM 853 C C . LEU A 1 106 ? -6.981 0.863 21.123 1.00 71.00 106 LEU A C 1
ATOM 855 O O . LEU A 1 106 ? -5.824 0.460 21.194 1.00 71.00 106 LEU A O 1
ATOM 859 N N . HIS A 1 107 ? -7.828 0.477 20.172 1.00 76.06 107 HIS A N 1
ATOM 860 C CA . HIS A 1 107 ? -7.464 -0.374 19.044 1.00 76.06 107 HIS A CA 1
ATOM 861 C C . HIS A 1 107 ? -7.218 0.424 17.765 1.00 76.06 107 HIS A C 1
ATOM 863 O O . HIS A 1 107 ? -6.424 -0.016 16.938 1.00 76.06 107 HIS A O 1
ATOM 869 N N . THR A 1 108 ? -7.834 1.599 17.609 1.00 74.19 108 THR A N 1
ATOM 870 C CA . THR A 1 108 ? -7.697 2.397 16.382 1.00 74.19 108 THR A CA 1
ATOM 871 C C . THR A 1 108 ? -7.710 3.887 16.641 1.00 74.19 108 THR A C 1
ATOM 873 O O . THR A 1 108 ? -8.544 4.389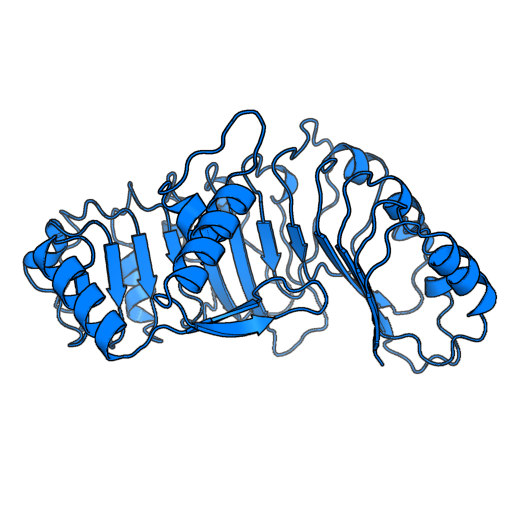 17.394 1.00 74.19 108 THR A O 1
ATOM 876 N N . THR A 1 109 ? -6.857 4.594 15.909 1.00 73.25 109 THR A N 1
ATOM 877 C CA . THR A 1 109 ? -6.827 6.049 15.869 1.00 73.25 109 THR A CA 1
ATOM 878 C C . THR A 1 109 ? -6.798 6.520 14.419 1.00 73.25 109 THR A C 1
ATOM 880 O O . THR A 1 109 ? -5.892 6.183 13.653 1.00 73.25 109 THR A O 1
ATOM 883 N N . PHE A 1 110 ? -7.778 7.346 14.062 1.00 70.38 110 PHE A N 1
ATOM 884 C CA . PHE A 1 110 ? -7.806 8.110 12.823 1.00 70.38 110 PHE A CA 1
ATOM 885 C C . PHE A 1 110 ? -7.568 9.592 13.124 1.00 70.38 110 PHE A C 1
ATOM 887 O O . PHE A 1 110 ? -8.311 10.197 13.903 1.00 70.38 110 PHE A O 1
ATOM 894 N N . CYS A 1 111 ? -6.555 10.179 12.490 1.00 67.12 111 CYS A N 1
ATOM 895 C CA . CYS A 1 111 ? -6.256 11.602 12.577 1.00 67.12 111 CYS A CA 1
ATOM 896 C C . CYS A 1 111 ? -6.521 12.277 11.227 1.00 67.12 111 CYS A C 1
ATOM 898 O O . CYS A 1 111 ? -5.876 11.963 10.224 1.00 67.12 111 CYS A O 1
ATOM 900 N N . PHE A 1 112 ? -7.476 13.205 11.209 1.00 67.00 112 PHE A N 1
ATOM 901 C CA . PHE A 1 112 ? -7.896 13.932 10.010 1.00 67.00 112 PHE A CA 1
ATOM 902 C C . PHE A 1 112 ? -7.573 15.433 10.071 1.00 67.00 112 PHE A C 1
ATOM 904 O O . PHE A 1 112 ? -8.109 16.191 9.268 1.00 67.00 112 PHE A O 1
ATOM 911 N N . VAL A 1 113 ? -6.728 15.878 11.010 1.00 61.22 113 VAL A N 1
ATOM 912 C CA . VAL A 1 113 ? -6.318 17.288 11.154 1.00 61.22 113 VAL A CA 1
ATOM 913 C C . VAL A 1 113 ? -4.815 17.399 11.327 1.00 61.22 113 VAL A C 1
ATOM 915 O O . VAL A 1 113 ? -4.218 16.598 12.037 1.00 61.22 113 VAL A O 1
ATOM 918 N N . GLU A 1 114 ? -4.235 18.433 10.723 1.00 64.50 114 GLU A N 1
ATOM 919 C CA . GLU A 1 114 ? -2.854 18.882 10.918 1.00 64.50 114 GLU A CA 1
ATOM 920 C C . GLU A 1 114 ? -2.656 19.448 12.338 1.00 64.50 114 GLU A C 1
ATOM 922 O O . GLU A 1 114 ? -2.789 20.651 12.580 1.00 64.50 114 GLU A O 1
ATOM 927 N N . ASP A 1 115 ? -2.376 18.574 13.306 1.00 65.94 115 ASP A N 1
ATOM 928 C CA . ASP A 1 115 ? -1.958 18.956 14.660 1.00 65.94 115 ASP A CA 1
ATOM 929 C C . ASP A 1 115 ? -0.635 18.263 15.013 1.00 65.94 115 ASP A C 1
ATOM 931 O O . ASP A 1 115 ? -0.603 17.124 15.476 1.00 65.94 115 ASP A O 1
ATOM 935 N N . TYR A 1 116 ? 0.472 18.970 14.785 1.00 64.75 116 TYR A N 1
ATOM 936 C CA . TYR A 1 116 ? 1.826 18.489 15.077 1.00 64.75 116 TYR A CA 1
ATOM 937 C C . TYR A 1 116 ? 2.023 18.173 16.561 1.00 64.75 116 TYR A C 1
ATOM 939 O O . TYR A 1 116 ? 2.560 17.125 16.912 1.00 64.75 116 TYR A O 1
ATOM 947 N N . GLY A 1 117 ? 1.510 19.034 17.447 1.00 65.19 117 GLY A N 1
ATOM 948 C CA . GLY A 1 117 ? 1.617 18.821 18.888 1.00 65.19 117 GLY A CA 1
ATOM 949 C C . GLY A 1 117 ? 0.840 17.589 19.349 1.00 65.19 117 GLY A C 1
ATOM 950 O O . GLY A 1 117 ? 1.164 17.007 20.385 1.00 65.19 117 GLY A O 1
ATOM 951 N N . PHE A 1 118 ? -0.187 17.176 18.602 1.00 66.94 118 PHE A N 1
ATOM 952 C CA . PHE A 1 118 ? -0.897 15.935 18.873 1.00 66.94 118 PHE A CA 1
ATOM 953 C C . PHE A 1 118 ? -0.035 14.703 18.603 1.00 66.94 118 PHE A C 1
ATOM 955 O O . PHE A 1 118 ? -0.168 13.759 19.366 1.00 66.94 118 PHE A O 1
ATOM 962 N N . ILE A 1 119 ? 0.871 14.702 17.620 1.00 68.00 119 ILE A N 1
ATOM 963 C CA . ILE A 1 119 ? 1.742 13.546 17.339 1.00 68.00 119 ILE A CA 1
ATOM 964 C C . ILE A 1 119 ? 2.719 13.294 18.481 1.00 68.00 119 ILE A C 1
ATOM 966 O O . ILE A 1 119 ? 2.801 12.172 18.971 1.00 68.00 119 ILE A O 1
ATOM 970 N N . ASP A 1 120 ? 3.396 14.325 18.974 1.00 68.38 120 ASP A N 1
ATOM 971 C CA . ASP A 1 120 ? 4.323 14.156 20.098 1.00 68.38 120 ASP A CA 1
ATOM 972 C C . ASP A 1 120 ? 3.594 13.649 21.350 1.00 68.38 120 ASP A C 1
ATOM 974 O O . ASP A 1 120 ? 4.076 12.757 22.051 1.00 68.38 120 ASP A O 1
ATOM 978 N N . ARG A 1 121 ? 2.372 14.147 21.592 1.00 69.75 121 ARG A N 1
ATOM 979 C CA . ARG A 1 121 ? 1.503 13.649 22.670 1.00 69.75 121 ARG A CA 1
ATOM 980 C C . ARG A 1 121 ? 1.030 12.224 22.417 1.00 69.75 121 ARG A C 1
ATOM 982 O O . ARG A 1 121 ? 1.023 11.409 23.323 1.00 69.75 121 ARG A O 1
ATOM 989 N N . LEU A 1 122 ? 0.635 11.909 21.193 1.00 67.56 122 LEU A N 1
ATOM 990 C CA . LEU A 1 122 ? 0.203 10.583 20.770 1.00 67.56 122 LEU A CA 1
ATOM 991 C C . LEU A 1 122 ? 1.286 9.540 21.050 1.00 67.56 122 LEU A C 1
ATOM 993 O O . LEU A 1 122 ? 0.993 8.436 21.500 1.00 67.56 122 LEU A O 1
ATOM 997 N N . MET A 1 123 ? 2.536 9.935 20.842 1.00 69.69 123 MET A N 1
ATOM 998 C CA . MET A 1 123 ? 3.714 9.092 21.003 1.00 69.69 123 MET A CA 1
ATOM 999 C C . MET A 1 123 ? 4.199 9.021 22.453 1.00 69.69 123 MET A C 1
ATOM 1001 O O . MET A 1 123 ? 4.905 8.079 22.801 1.00 69.69 123 MET A O 1
ATOM 1005 N N . SER A 1 124 ? 3.778 9.953 23.316 1.00 65.88 124 SER A N 1
ATOM 1006 C CA . SER A 1 124 ? 3.936 9.836 24.772 1.00 65.88 124 SER A CA 1
ATOM 1007 C C . SER A 1 124 ? 2.829 9.004 25.436 1.00 65.88 124 SER A C 1
ATOM 1009 O O . SER A 1 124 ? 2.895 8.723 26.636 1.00 65.88 124 SER A O 1
ATOM 1011 N N . MET A 1 125 ? 1.814 8.574 24.677 1.00 65.38 125 MET A N 1
ATOM 1012 C CA . MET A 1 125 ? 0.707 7.774 25.197 1.00 65.38 125 MET A CA 1
ATOM 1013 C C . MET A 1 125 ? 1.003 6.271 25.126 1.00 65.38 125 MET A C 1
ATOM 1015 O O . MET A 1 125 ? 1.592 5.758 24.178 1.00 65.38 125 MET A O 1
ATOM 1019 N N . HIS A 1 126 ? 0.523 5.521 26.120 1.00 66.94 126 HIS A N 1
ATOM 1020 C CA . HIS A 1 126 ? 0.768 4.080 26.244 1.00 66.94 126 HIS A CA 1
ATOM 1021 C C . HIS A 1 126 ? -0.228 3.248 25.421 1.00 66.94 126 HIS A C 1
ATOM 1023 O O . HIS A 1 126 ? -1.046 2.500 25.957 1.00 66.94 126 HIS A O 1
ATOM 1029 N N . TRP A 1 127 ? -0.170 3.358 24.097 1.00 74.62 127 TRP A N 1
ATOM 1030 C CA . TRP A 1 127 ? -1.129 2.733 23.177 1.00 74.62 127 TRP A CA 1
ATOM 1031 C C . TRP A 1 127 ? -0.813 1.285 22.829 1.00 74.62 127 TRP A C 1
ATOM 1033 O O . TRP A 1 127 ? -0.745 0.884 21.666 1.00 74.62 127 TRP A O 1
ATOM 1043 N N . LYS A 1 128 ? -0.660 0.464 23.865 1.00 74.31 128 LYS A N 1
ATOM 1044 C CA . LYS A 1 128 ? -0.216 -0.923 23.712 1.00 74.31 128 LYS A CA 1
ATOM 1045 C C . LYS A 1 128 ? -1.146 -1.763 22.835 1.00 74.31 128 LYS A C 1
ATOM 1047 O O . LYS A 1 128 ? -0.691 -2.745 22.283 1.00 74.31 128 LYS A O 1
ATOM 1052 N N . LEU A 1 129 ? -2.421 -1.403 22.676 1.00 84.06 129 LEU A N 1
ATOM 1053 C CA . LEU A 1 129 ? -3.402 -2.197 21.923 1.00 84.06 129 LEU A CA 1
ATOM 1054 C C . LEU A 1 129 ? -3.708 -1.665 20.515 1.00 84.06 129 LEU A C 1
ATOM 1056 O O . LEU A 1 129 ? -4.569 -2.243 19.836 1.00 84.06 129 LEU A O 1
ATOM 1060 N N . LEU A 1 130 ? -3.021 -0.602 20.078 1.00 87.88 130 LEU A N 1
ATOM 1061 C CA . LEU A 1 130 ? -3.305 0.052 18.806 1.00 87.88 130 LEU A CA 1
ATOM 1062 C C . LEU A 1 130 ? -2.943 -0.854 17.629 1.00 87.88 130 LEU A C 1
ATOM 1064 O O . LEU A 1 130 ? -1.834 -1.369 17.542 1.00 87.88 130 LEU A O 1
ATOM 1068 N N . ARG A 1 131 ? -3.891 -1.013 16.708 1.00 92.50 131 ARG A N 1
ATOM 1069 C CA . ARG A 1 131 ? -3.783 -1.790 15.469 1.00 92.50 131 ARG A CA 1
ATOM 1070 C C . ARG A 1 131 ? -3.784 -0.912 14.232 1.00 92.50 131 ARG A C 1
ATOM 1072 O O . ARG A 1 131 ? -3.143 -1.262 13.247 1.00 92.50 131 ARG A O 1
ATOM 1079 N N . VAL A 1 132 ? -4.492 0.211 14.264 1.00 93.25 132 VAL A N 1
ATOM 1080 C CA . VAL A 1 132 ? -4.632 1.103 13.112 1.00 93.25 132 VAL A CA 1
ATOM 1081 C C . VAL A 1 132 ? -4.256 2.521 13.507 1.00 93.25 132 VAL A C 1
ATOM 1083 O O . VAL A 1 132 ? -4.870 3.101 14.403 1.00 93.25 132 VAL A O 1
ATOM 1086 N N . LEU A 1 133 ? -3.279 3.073 12.790 1.00 91.44 133 LEU A N 1
ATOM 1087 C CA . LEU A 1 133 ? -2.885 4.472 12.853 1.00 91.44 133 LEU A CA 1
ATOM 1088 C C . LEU A 1 133 ? -2.907 5.063 11.439 1.00 91.44 133 LEU A C 1
ATOM 1090 O O . LEU A 1 133 ? -2.091 4.701 10.590 1.00 91.44 133 LEU A O 1
ATOM 1094 N N . ASP A 1 134 ? -3.858 5.956 11.174 1.00 90.25 134 ASP A N 1
ATOM 1095 C CA . ASP A 1 134 ? -3.928 6.711 9.917 1.00 90.25 134 ASP A CA 1
ATOM 1096 C C . ASP A 1 134 ? -3.786 8.207 10.217 1.00 90.25 134 ASP A C 1
ATOM 1098 O O . ASP A 1 134 ? -4.626 8.792 10.902 1.00 90.25 134 ASP A O 1
ATOM 1102 N N . MET A 1 135 ? -2.695 8.798 9.734 1.00 87.12 135 MET A N 1
ATOM 1103 C CA . MET A 1 135 ? -2.296 10.191 9.947 1.00 87.12 135 MET A CA 1
ATOM 1104 C C . MET A 1 135 ? -1.874 10.846 8.628 1.00 87.12 135 MET A C 1
ATOM 1106 O O . MET A 1 135 ? -1.018 11.720 8.616 1.00 87.12 135 MET A O 1
ATOM 1110 N N . LYS A 1 136 ? -2.454 10.441 7.490 1.00 84.19 136 LYS A N 1
ATOM 1111 C CA . LYS A 1 136 ? -2.099 10.996 6.163 1.00 84.19 136 LYS A CA 1
ATOM 1112 C C . LYS A 1 136 ? -2.343 12.503 6.010 1.00 84.19 136 LYS A C 1
ATOM 1114 O O . LYS A 1 136 ? -1.864 13.093 5.049 1.00 84.19 136 LYS A O 1
ATOM 1119 N N . VAL A 1 137 ? -3.112 13.109 6.912 1.00 80.38 137 VAL A N 1
ATOM 1120 C CA . VAL A 1 137 ? -3.340 14.560 6.932 1.00 80.38 137 VAL A CA 1
ATOM 1121 C C . VAL A 1 137 ? -2.218 15.289 7.674 1.00 80.38 137 VAL A C 1
ATOM 1123 O O . VAL A 1 137 ? -1.982 16.452 7.394 1.00 80.38 137 VAL A O 1
ATOM 1126 N N . VAL A 1 138 ? -1.498 14.615 8.577 1.00 78.50 138 VAL A N 1
ATOM 1127 C CA . VAL A 1 138 ? -0.389 15.213 9.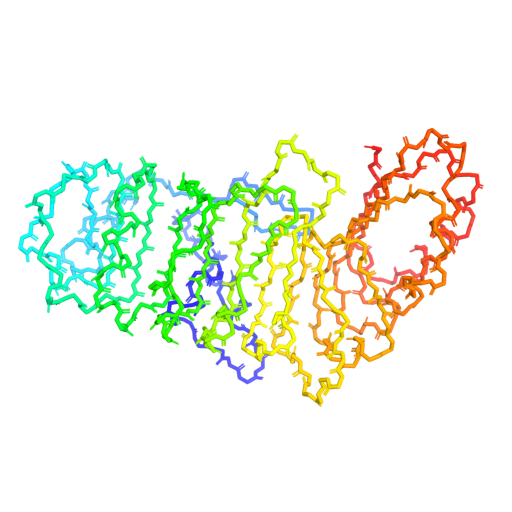324 1.00 78.50 138 VAL A CA 1
ATOM 1128 C C . VAL A 1 138 ? 0.918 14.928 8.610 1.00 78.50 138 VAL A C 1
ATOM 1130 O O . VAL A 1 138 ? 1.283 13.775 8.385 1.00 78.50 138 VAL A O 1
ATOM 1133 N N . GLU A 1 139 ? 1.626 15.992 8.279 1.00 84.56 139 GLU A N 1
ATOM 1134 C CA . GLU A 1 139 ? 2.948 15.921 7.689 1.00 84.56 139 GLU A CA 1
ATOM 1135 C C . GLU A 1 139 ? 4.000 15.687 8.769 1.00 84.56 139 GLU A C 1
ATOM 1137 O O . GLU A 1 139 ? 4.086 16.421 9.748 1.00 84.56 139 GLU A O 1
ATOM 1142 N N . LEU A 1 140 ? 4.783 14.626 8.625 1.00 84.19 140 LEU A N 1
ATOM 1143 C CA . LEU A 1 140 ? 5.879 14.318 9.530 1.00 84.19 140 LEU A CA 1
ATOM 1144 C C . LEU A 1 140 ? 7.196 14.744 8.886 1.00 84.19 140 LEU A C 1
ATOM 1146 O O . LEU A 1 140 ? 7.461 14.385 7.743 1.00 84.19 140 LEU A O 1
ATOM 1150 N N . THR A 1 141 ? 8.036 15.457 9.631 1.00 83.62 141 THR A N 1
ATOM 1151 C CA . THR A 1 141 ? 9.432 15.733 9.247 1.00 83.62 141 THR A CA 1
ATOM 1152 C C . THR A 1 141 ? 10.380 14.648 9.761 1.00 83.62 141 THR A C 1
ATOM 1154 O O . THR A 1 141 ? 11.414 14.364 9.155 1.00 83.62 141 THR A O 1
ATOM 1157 N N . GLU A 1 142 ? 9.999 13.982 10.855 1.00 83.62 142 GLU A N 1
ATOM 1158 C CA . GLU A 1 142 ? 10.722 12.877 11.483 1.00 83.62 142 GLU A CA 1
ATOM 1159 C C . GLU A 1 142 ? 9.748 11.786 11.946 1.00 83.62 142 GLU A C 1
ATOM 1161 O O . GLU A 1 142 ? 8.573 12.040 12.221 1.00 83.62 142 GLU A O 1
ATOM 1166 N N . PHE A 1 143 ? 10.237 10.548 12.028 1.00 85.38 143 PHE A N 1
ATOM 1167 C CA . PHE A 1 143 ? 9.473 9.447 12.606 1.00 85.38 143 PHE A CA 1
ATOM 1168 C C . PHE A 1 143 ? 9.591 9.504 14.131 1.00 85.38 143 PHE A C 1
ATOM 1170 O O . PHE A 1 143 ? 10.702 9.397 14.655 1.00 85.38 143 PHE A O 1
ATOM 1177 N N . PRO A 1 144 ? 8.480 9.618 14.868 1.00 81.69 144 PRO A N 1
ATOM 1178 C CA . PRO A 1 144 ? 8.552 9.672 16.317 1.00 81.69 144 PRO A CA 1
ATOM 1179 C C . PRO A 1 144 ? 8.933 8.304 16.895 1.00 81.69 144 PRO A C 1
ATOM 1181 O O . PRO A 1 144 ? 8.321 7.289 16.564 1.00 81.69 144 PRO A O 1
ATOM 1184 N N . LEU A 1 145 ? 9.901 8.273 17.814 1.00 82.00 145 LEU A N 1
ATOM 1185 C CA . LEU A 1 145 ? 10.443 7.027 18.379 1.00 82.00 145 LEU A CA 1
ATOM 1186 C C . LEU A 1 145 ? 9.381 6.153 19.070 1.00 82.00 145 LEU A C 1
ATOM 1188 O O . LEU A 1 145 ? 9.446 4.926 19.002 1.00 82.00 145 LEU A O 1
ATOM 1192 N N . GLY A 1 146 ? 8.374 6.773 19.697 1.00 82.19 146 GLY A N 1
ATOM 1193 C CA . GLY A 1 146 ? 7.263 6.065 20.345 1.00 82.19 146 GLY A CA 1
ATOM 1194 C C . GLY A 1 146 ? 6.431 5.211 19.381 1.00 82.19 146 GLY A C 1
ATOM 1195 O O . GLY A 1 146 ? 5.839 4.215 19.798 1.00 82.19 146 GLY A O 1
ATOM 1196 N N . LEU A 1 147 ? 6.449 5.525 18.079 1.00 86.69 147 LEU A N 1
ATOM 1197 C CA . LEU A 1 147 ? 5.733 4.772 17.049 1.00 86.69 147 LEU A CA 1
ATOM 1198 C C . LEU A 1 147 ? 6.177 3.312 17.020 1.00 86.69 147 LEU A C 1
ATOM 1200 O O . LEU A 1 147 ? 5.346 2.417 16.905 1.00 86.69 147 LEU A O 1
ATOM 1204 N N . PHE A 1 148 ? 7.481 3.073 17.161 1.00 88.69 148 PHE A N 1
ATOM 1205 C CA . PHE A 1 148 ? 8.092 1.750 17.042 1.00 88.69 148 PHE A CA 1
ATOM 1206 C C . PHE A 1 148 ? 7.829 0.846 18.253 1.00 88.69 148 PHE A C 1
ATOM 1208 O O . PHE A 1 148 ? 8.163 -0.334 18.224 1.00 88.69 148 PHE A O 1
ATOM 1215 N N . GLN A 1 149 ? 7.191 1.376 19.301 1.00 86.38 149 GLN A N 1
ATOM 1216 C CA . GLN A 1 149 ? 6.768 0.620 20.484 1.00 86.38 149 GLN A CA 1
ATOM 1217 C C . GLN A 1 149 ? 5.341 0.059 20.342 1.00 86.38 149 GLN A C 1
ATOM 1219 O O . GLN A 1 149 ? 4.850 -0.648 21.227 1.00 86.38 149 GLN A O 1
ATOM 1224 N N . LEU A 1 150 ? 4.648 0.359 19.238 1.00 87.75 150 LEU A N 1
ATOM 1225 C CA . LEU A 1 150 ? 3.280 -0.087 18.977 1.00 87.75 150 LEU A CA 1
ATOM 1226 C C . LEU A 1 150 ? 3.259 -1.512 18.404 1.00 87.75 150 LEU A C 1
ATOM 1228 O O . LEU A 1 150 ? 2.914 -1.737 17.247 1.00 87.75 150 LEU A O 1
ATOM 1232 N N . TYR A 1 151 ? 3.595 -2.501 19.233 1.00 85.88 151 TYR A N 1
ATOM 1233 C CA . TYR A 1 151 ? 3.729 -3.905 18.815 1.00 85.88 151 TYR A CA 1
ATOM 1234 C C . TYR A 1 151 ? 2.489 -4.493 18.130 1.00 85.88 151 TYR A C 1
ATOM 1236 O O . TYR A 1 151 ? 2.611 -5.366 17.275 1.00 85.88 151 TYR A O 1
ATOM 1244 N N . HIS A 1 152 ? 1.285 -4.049 18.498 1.00 90.56 152 HIS A N 1
ATOM 1245 C CA . HIS A 1 152 ? 0.033 -4.553 17.926 1.00 90.56 152 HIS A CA 1
ATOM 1246 C C . HIS A 1 152 ? -0.371 -3.864 16.616 1.00 90.56 152 HIS A C 1
ATOM 1248 O O . HIS A 1 152 ? -1.399 -4.237 16.037 1.00 90.56 152 HIS A O 1
ATOM 1254 N N . LEU A 1 153 ? 0.420 -2.893 16.144 1.00 93.88 153 LEU A N 1
ATOM 1255 C CA . LEU A 1 153 ? 0.107 -2.107 14.962 1.00 93.88 153 LEU A CA 1
ATOM 1256 C C . LEU A 1 153 ? 0.126 -2.990 13.712 1.00 93.88 153 LEU A C 1
ATOM 1258 O O . LEU A 1 153 ? 1.097 -3.687 13.438 1.00 93.88 153 LEU A O 1
ATOM 1262 N N . ARG A 1 154 ? -0.967 -2.938 12.952 1.00 95.94 154 ARG A N 1
ATOM 1263 C CA . ARG A 1 154 ? -1.199 -3.679 11.703 1.00 95.94 154 ARG A CA 1
ATOM 1264 C C . ARG A 1 154 ? -1.338 -2.757 10.503 1.00 95.94 154 ARG A C 1
ATOM 1266 O O . ARG A 1 154 ? -1.055 -3.164 9.382 1.00 95.94 154 ARG A O 1
ATOM 1273 N N . TYR A 1 155 ? -1.756 -1.516 10.713 1.00 96.50 155 TYR A N 1
ATOM 1274 C CA . TYR A 1 155 ? -1.887 -0.517 9.664 1.00 96.50 155 TYR A CA 1
ATOM 1275 C C . TYR A 1 155 ? -1.256 0.791 10.117 1.00 96.50 155 TYR A C 1
ATOM 1277 O O . TYR A 1 155 ? -1.646 1.347 11.144 1.00 96.50 155 TYR A O 1
ATOM 1285 N N . LEU A 1 156 ? -0.330 1.288 9.305 1.00 94.56 156 LEU A N 1
ATOM 1286 C CA . LEU A 1 156 ? 0.300 2.587 9.464 1.00 94.56 156 LEU A CA 1
ATOM 1287 C C . LEU A 1 156 ? 0.200 3.347 8.145 1.00 94.56 156 LEU A C 1
ATOM 1289 O O . LEU A 1 156 ? 0.702 2.881 7.119 1.00 94.56 156 LEU A O 1
ATOM 1293 N N . ALA A 1 157 ? -0.434 4.514 8.174 1.00 93.50 157 ALA A N 1
ATOM 1294 C CA . ALA A 1 157 ? -0.441 5.440 7.054 1.00 93.50 157 ALA A CA 1
ATOM 1295 C C . ALA A 1 157 ? -0.039 6.839 7.515 1.00 93.50 157 ALA A C 1
ATOM 1297 O O . ALA A 1 157 ? -0.675 7.394 8.407 1.00 93.50 157 ALA A O 1
ATOM 1298 N N . ILE A 1 158 ? 0.991 7.405 6.895 1.00 90.56 158 ILE A N 1
ATOM 1299 C CA . ILE A 1 158 ? 1.553 8.711 7.254 1.00 90.56 158 ILE A CA 1
ATOM 1300 C C . ILE A 1 158 ? 1.828 9.540 6.002 1.00 90.56 158 ILE A C 1
ATOM 1302 O O . ILE A 1 158 ? 1.997 8.988 4.910 1.00 90.56 158 ILE A O 1
ATOM 1306 N N . ARG A 1 159 ? 1.892 10.858 6.171 1.00 89.00 159 ARG A N 1
ATOM 1307 C CA . ARG A 1 159 ? 2.489 11.775 5.201 1.00 89.00 159 ARG A CA 1
ATOM 1308 C C . ARG A 1 159 ? 3.855 12.189 5.731 1.00 89.00 159 ARG A C 1
ATOM 1310 O O . ARG A 1 159 ? 3.986 12.454 6.922 1.00 89.00 159 ARG A O 1
ATOM 1317 N N . TYR A 1 160 ? 4.872 12.169 4.879 1.00 87.06 160 TYR A N 1
ATOM 1318 C CA . TYR A 1 160 ? 6.254 12.340 5.319 1.00 87.06 160 TYR A CA 1
ATOM 1319 C C . TYR A 1 160 ? 7.018 13.277 4.385 1.00 87.06 160 TYR A C 1
ATOM 1321 O O . TYR A 1 160 ? 7.252 12.953 3.219 1.00 87.06 160 TYR A O 1
ATOM 1329 N N . GLU A 1 161 ? 7.417 14.432 4.901 1.00 86.12 161 GLU A N 1
ATOM 1330 C CA . GLU A 1 161 ? 8.359 15.300 4.212 1.00 86.12 161 GLU A CA 1
ATOM 1331 C C . GLU A 1 161 ? 9.775 14.834 4.532 1.00 86.12 161 GLU A C 1
ATOM 1333 O O . GLU A 1 161 ? 10.203 14.838 5.688 1.00 86.12 161 GLU A O 1
ATOM 1338 N N . TYR A 1 162 ? 10.522 14.458 3.498 1.00 77.81 162 TYR A N 1
ATOM 1339 C CA . TYR A 1 162 ? 11.874 13.955 3.678 1.00 77.81 162 TYR A CA 1
ATOM 1340 C C . TYR A 1 162 ? 12.921 14.897 3.087 1.00 77.81 162 TYR A C 1
ATOM 1342 O O . TYR A 1 162 ? 12.817 15.393 1.958 1.00 77.81 162 TYR A O 1
ATOM 1350 N N . LYS A 1 163 ? 13.989 15.108 3.857 1.00 75.56 163 LYS A N 1
ATOM 1351 C CA . LYS A 1 163 ? 15.212 15.752 3.370 1.00 75.56 163 LYS A CA 1
ATOM 1352 C C . LYS A 1 163 ? 16.011 14.754 2.532 1.00 75.56 163 LYS A C 1
ATOM 1354 O O . LYS A 1 163 ? 15.951 13.550 2.777 1.00 75.56 163 LYS A O 1
ATOM 1359 N N . SER A 1 164 ? 16.774 15.247 1.556 1.00 65.56 164 SER A N 1
ATOM 1360 C CA . SER A 1 164 ? 17.637 14.394 0.728 1.00 65.56 164 SER A CA 1
ATOM 1361 C C . SER A 1 164 ? 18.534 13.512 1.609 1.00 65.56 164 SER A C 1
ATOM 1363 O O . SER A 1 164 ? 19.190 14.012 2.522 1.00 65.56 164 SER A O 1
ATOM 1365 N N . GLY A 1 165 ? 18.517 12.198 1.371 1.00 63.22 165 GLY A N 1
ATOM 1366 C CA . GLY A 1 165 ? 19.274 11.211 2.151 1.00 63.22 165 GLY A CA 1
ATOM 1367 C C . GLY A 1 165 ? 18.597 10.688 3.427 1.00 63.22 165 GLY A C 1
ATOM 1368 O O . GLY A 1 165 ? 19.155 9.797 4.063 1.00 63.22 165 GLY A O 1
ATOM 1369 N N . ALA A 1 166 ? 17.406 11.176 3.795 1.00 75.69 166 ALA A N 1
ATOM 1370 C CA . ALA A 1 166 ? 16.617 10.578 4.874 1.00 75.69 166 ALA A CA 1
ATOM 1371 C C . ALA A 1 166 ? 16.106 9.170 4.491 1.00 75.69 166 ALA A C 1
ATOM 1373 O O . ALA A 1 166 ? 16.010 8.816 3.312 1.00 75.69 166 ALA A O 1
ATOM 1374 N N . GLY A 1 167 ? 15.777 8.360 5.497 1.00 83.94 167 GLY A N 1
ATOM 1375 C CA . GLY A 1 167 ? 15.286 6.988 5.340 1.00 83.94 167 GLY A CA 1
ATOM 1376 C C . GLY A 1 167 ? 14.243 6.628 6.394 1.00 83.94 167 GLY A C 1
ATOM 1377 O O . GLY A 1 167 ? 14.129 7.309 7.415 1.00 83.94 167 GLY A O 1
ATOM 1378 N N . ILE A 1 168 ? 13.471 5.565 6.149 1.00 90.31 168 ILE A N 1
ATOM 1379 C CA . ILE A 1 168 ? 12.649 4.952 7.194 1.00 90.31 168 ILE A CA 1
ATOM 1380 C C . ILE A 1 168 ? 13.633 4.461 8.262 1.00 90.31 168 ILE A C 1
ATOM 1382 O O . ILE A 1 168 ? 14.551 3.711 7.909 1.00 90.31 168 ILE A O 1
ATOM 1386 N N . PRO A 1 169 ? 13.458 4.836 9.542 1.00 91.75 169 PRO A N 1
ATOM 1387 C CA . PRO A 1 169 ? 14.319 4.333 10.602 1.00 91.75 169 PRO A CA 1
ATOM 1388 C C . PRO A 1 169 ? 14.291 2.812 10.663 1.00 91.75 169 PRO A C 1
ATOM 1390 O O . PRO A 1 169 ? 13.253 2.187 10.434 1.00 91.75 169 PRO A O 1
ATOM 1393 N N . GLU A 1 170 ? 15.423 2.206 11.009 1.00 92.75 170 GLU A N 1
ATOM 1394 C CA . GLU A 1 170 ? 15.517 0.751 11.118 1.00 92.75 170 GLU A CA 1
ATOM 1395 C C . GLU A 1 170 ? 14.541 0.181 12.153 1.00 92.75 170 GLU A C 1
ATOM 1397 O O . GLU A 1 170 ? 14.004 -0.904 11.946 1.00 92.75 170 GLU A O 1
ATOM 1402 N N . ASP A 1 171 ? 14.222 0.954 13.194 1.00 93.12 171 ASP A N 1
ATOM 1403 C CA . ASP A 1 171 ? 13.248 0.614 14.234 1.00 93.12 171 ASP A CA 1
ATOM 1404 C C . ASP A 1 171 ? 11.843 0.297 13.703 1.00 93.12 171 ASP A C 1
ATOM 1406 O O . ASP A 1 171 ? 11.043 -0.316 14.410 1.00 93.12 171 ASP A O 1
ATOM 1410 N N . ILE A 1 172 ? 11.532 0.627 12.443 1.00 93.19 172 ILE A N 1
ATOM 1411 C CA . ILE A 1 172 ? 10.304 0.172 11.777 1.00 93.19 172 ILE A CA 1
ATOM 1412 C C . ILE A 1 172 ? 10.131 -1.351 11.852 1.00 93.19 172 ILE A C 1
ATOM 1414 O O . ILE A 1 172 ? 8.997 -1.831 11.885 1.00 93.19 172 ILE A O 1
ATOM 1418 N N . SER A 1 173 ? 11.227 -2.121 11.918 1.00 92.25 173 SER A N 1
ATOM 1419 C CA . SER A 1 173 ? 11.155 -3.579 12.047 1.00 92.25 173 SER A CA 1
ATOM 1420 C C . SER A 1 173 ? 10.603 -4.050 13.389 1.00 92.25 173 SER A C 1
ATOM 1422 O O . SER A 1 173 ? 10.158 -5.191 13.472 1.00 92.25 173 SER A O 1
ATOM 1424 N N . ASN A 1 174 ? 10.571 -3.187 14.411 1.00 93.56 174 ASN A N 1
ATOM 1425 C CA . ASN A 1 174 ? 9.944 -3.494 15.701 1.00 93.56 174 ASN A CA 1
ATOM 1426 C C . ASN A 1 174 ? 8.416 -3.620 15.571 1.00 93.56 174 ASN A C 1
ATOM 1428 O O . ASN A 1 174 ? 7.760 -4.249 16.403 1.00 93.56 174 ASN A O 1
ATOM 1432 N N . LEU A 1 175 ? 7.834 -3.080 14.493 1.00 94.44 175 LEU A N 1
ATOM 1433 C CA . LEU A 1 175 ? 6.426 -3.255 14.142 1.00 94.44 175 LEU A CA 1
ATOM 1434 C C . LEU A 1 175 ? 6.193 -4.625 13.488 1.00 94.44 175 LEU A C 1
ATOM 1436 O O . LEU A 1 175 ? 5.768 -4.727 12.336 1.00 94.44 175 LEU A O 1
ATOM 1440 N N . GLU A 1 176 ? 6.461 -5.700 14.230 1.00 92.50 176 GLU A N 1
ATOM 1441 C CA . GLU A 1 176 ? 6.427 -7.068 13.702 1.00 92.50 176 GLU A CA 1
ATOM 1442 C C . GLU A 1 176 ? 5.060 -7.482 13.145 1.00 92.50 176 GLU A C 1
ATOM 1444 O O . GLU A 1 176 ? 4.993 -8.330 12.257 1.00 92.50 176 GLU A O 1
ATOM 1449 N N . ASN A 1 177 ? 3.967 -6.910 13.657 1.00 95.25 177 ASN A N 1
ATOM 1450 C CA . ASN A 1 177 ? 2.601 -7.220 13.228 1.00 95.25 177 ASN A CA 1
ATOM 1451 C C . ASN A 1 177 ? 2.100 -6.321 12.089 1.00 95.25 177 ASN A C 1
ATOM 1453 O O . ASN A 1 177 ? 0.927 -6.417 11.727 1.00 95.25 177 ASN A O 1
ATOM 1457 N N . LEU A 1 178 ? 2.949 -5.457 11.524 1.00 97.00 178 LEU A N 1
ATOM 1458 C CA . LEU A 1 178 ? 2.518 -4.511 10.504 1.00 97.00 178 LEU A CA 1
ATOM 1459 C C . LEU A 1 178 ? 2.144 -5.238 9.207 1.00 97.00 178 LEU A C 1
ATOM 1461 O O . LEU A 1 178 ? 2.975 -5.877 8.570 1.00 97.00 178 LEU A O 1
ATOM 1465 N N . GLU A 1 179 ? 0.883 -5.102 8.799 1.00 97.06 179 GLU A N 1
ATOM 1466 C CA . GLU A 1 179 ? 0.314 -5.714 7.595 1.00 97.06 179 GLU A CA 1
ATOM 1467 C C . GLU A 1 179 ? 0.225 -4.706 6.439 1.00 97.06 179 GLU A C 1
ATOM 1469 O O . GLU A 1 179 ? 0.373 -5.058 5.269 1.00 97.06 179 GLU A O 1
ATOM 1474 N N . THR A 1 180 ? -0.026 -3.431 6.736 1.00 97.56 180 THR A N 1
ATOM 1475 C CA . THR A 1 180 ? -0.105 -2.352 5.747 1.00 97.56 180 THR A CA 1
ATOM 1476 C C . THR A 1 180 ? 0.748 -1.177 6.183 1.00 97.56 180 THR A C 1
ATOM 1478 O O . THR A 1 180 ? 0.498 -0.582 7.230 1.00 97.56 180 THR A O 1
ATOM 1481 N N . PHE A 1 181 ? 1.685 -0.791 5.325 1.00 96.31 181 PHE A N 1
ATOM 1482 C CA . PHE A 1 181 ? 2.477 0.416 5.479 1.00 96.31 181 PHE A CA 1
ATOM 1483 C C . PHE A 1 181 ? 2.275 1.342 4.281 1.00 96.31 181 PHE A C 1
ATOM 1485 O O . PHE A 1 181 ? 2.448 0.949 3.121 1.00 96.31 181 PHE A O 1
ATOM 1492 N N . MET A 1 182 ? 1.855 2.572 4.555 1.00 94.62 182 MET A N 1
ATOM 1493 C CA . MET A 1 182 ? 1.623 3.593 3.546 1.00 94.62 182 MET A CA 1
ATOM 1494 C C . MET A 1 182 ? 2.342 4.878 3.932 1.00 94.62 182 MET A C 1
ATOM 1496 O O . MET A 1 182 ? 2.136 5.403 5.024 1.00 94.62 182 MET A O 1
ATOM 1500 N N . VAL A 1 183 ? 3.141 5.403 3.015 1.00 91.56 183 VAL A N 1
ATOM 1501 C CA . VAL A 1 183 ? 3.834 6.675 3.198 1.00 91.56 183 VAL A CA 1
ATOM 1502 C C . VAL A 1 183 ? 3.571 7.522 1.970 1.00 91.56 183 VAL A C 1
ATOM 1504 O O . VAL A 1 183 ? 4.000 7.191 0.861 1.00 91.56 183 VAL A O 1
ATOM 1507 N N . ASP A 1 184 ? 2.835 8.607 2.173 1.00 89.00 184 ASP A N 1
ATOM 1508 C CA . ASP A 1 184 ? 2.749 9.672 1.188 1.00 89.00 184 ASP A CA 1
ATOM 1509 C C . ASP A 1 184 ? 3.941 10.604 1.390 1.00 89.00 184 ASP A C 1
ATOM 1511 O O . ASP A 1 184 ? 3.884 11.571 2.149 1.00 89.00 184 ASP A O 1
ATOM 1515 N N . SER A 1 185 ? 5.068 10.218 0.801 1.00 83.81 185 SER A N 1
ATOM 1516 C CA . SER A 1 185 ? 6.318 10.962 0.880 1.00 83.81 185 SER A CA 1
ATOM 1517 C C . SER A 1 185 ? 6.457 11.952 -0.267 1.00 83.81 185 SER A C 1
ATOM 1519 O O . SER A 1 185 ? 6.057 11.669 -1.403 1.00 83.81 185 SER A O 1
ATOM 1521 N N . TYR A 1 186 ? 7.069 13.095 0.031 1.00 81.00 186 TYR A N 1
ATOM 1522 C CA . TYR A 1 186 ? 7.535 14.055 -0.964 1.00 81.00 186 TYR A CA 1
ATOM 1523 C C . TYR A 1 186 ? 8.811 14.750 -0.468 1.00 81.00 186 TYR A C 1
ATOM 1525 O O . TYR A 1 186 ? 9.101 14.776 0.729 1.00 81.00 186 TYR A O 1
ATOM 1533 N N . SER A 1 187 ? 9.585 15.299 -1.402 1.00 76.38 187 SER A N 1
ATOM 1534 C CA . SER A 1 187 ? 10.779 16.086 -1.101 1.00 76.38 187 SER A CA 1
ATOM 1535 C C . SER A 1 187 ? 10.845 17.313 -1.996 1.00 76.38 187 SER A C 1
ATOM 1537 O O . SER A 1 187 ? 10.518 17.238 -3.182 1.00 76.38 187 SER A O 1
ATOM 1539 N N . PHE A 1 188 ? 11.328 18.424 -1.440 1.00 73.81 188 PHE A N 1
ATOM 1540 C CA . PHE A 1 188 ? 11.668 19.625 -2.206 1.00 73.81 188 PHE A CA 1
ATOM 1541 C C . PHE A 1 188 ? 12.872 19.410 -3.140 1.00 73.81 188 PHE A C 1
ATOM 1543 O O . PHE A 1 188 ? 13.020 20.137 -4.118 1.00 73.81 188 PHE A O 1
ATOM 1550 N N . TYR A 1 189 ? 13.695 18.385 -2.877 1.00 71.88 189 TYR A N 1
ATOM 1551 C CA . TYR A 1 189 ? 14.872 18.022 -3.672 1.00 71.88 189 TYR A CA 1
ATOM 1552 C C . TYR A 1 189 ? 14.805 16.535 -4.042 1.00 71.88 189 TYR A C 1
ATOM 1554 O O . TYR A 1 189 ? 15.483 15.705 -3.433 1.00 71.88 189 TYR A O 1
ATOM 1562 N N . PRO A 1 190 ? 13.969 16.160 -5.025 1.00 65.25 190 PRO A N 1
ATOM 1563 C CA . PRO A 1 190 ? 13.576 14.772 -5.253 1.00 65.25 190 PRO A CA 1
ATOM 1564 C C . PRO A 1 190 ? 14.698 13.869 -5.779 1.00 65.25 190 PRO A C 1
ATOM 1566 O O . PRO A 1 190 ? 14.430 12.709 -6.060 1.00 65.25 190 PRO A O 1
ATOM 1569 N N . GLU A 1 191 ? 15.929 14.345 -5.961 1.00 66.44 191 GLU A N 1
ATOM 1570 C CA . GLU A 1 191 ? 16.992 13.623 -6.673 1.00 66.44 191 GLU A CA 1
ATOM 1571 C C . GLU A 1 191 ? 17.388 12.290 -6.024 1.00 66.44 191 GLU A C 1
ATOM 1573 O O . GLU A 1 191 ? 17.730 11.345 -6.738 1.00 66.44 191 GLU A O 1
ATOM 1578 N N . VAL A 1 192 ? 17.278 12.183 -4.697 1.00 72.62 192 VAL A N 1
ATOM 1579 C CA . VAL A 1 192 ? 17.627 10.972 -3.946 1.00 72.62 192 VAL A CA 1
ATOM 1580 C C . VAL A 1 192 ? 16.353 10.328 -3.390 1.00 72.62 192 VAL A C 1
ATOM 1582 O O . VAL A 1 192 ? 15.607 10.989 -2.665 1.00 72.62 192 VAL A O 1
ATOM 1585 N N . PRO A 1 193 ? 16.069 9.052 -3.715 1.00 76.25 193 PRO A N 1
ATOM 1586 C CA . PRO A 1 193 ? 14.946 8.343 -3.123 1.00 76.25 193 PRO A CA 1
ATOM 1587 C C . PRO A 1 193 ? 15.207 8.049 -1.649 1.00 76.25 193 PRO A C 1
ATOM 1589 O O . PRO A 1 193 ? 16.344 7.881 -1.203 1.00 76.25 193 PRO A O 1
ATOM 1592 N N . PHE A 1 194 ? 14.119 7.924 -0.915 1.00 81.94 194 PHE A N 1
ATOM 1593 C CA . PHE A 1 194 ? 14.106 7.622 0.502 1.00 81.94 194 PHE A CA 1
ATOM 1594 C C . PHE A 1 194 ? 14.406 6.132 0.749 1.00 81.94 194 PHE A C 1
ATOM 1596 O O . PHE A 1 194 ? 13.899 5.274 0.027 1.00 81.94 194 PHE A O 1
ATOM 1603 N N . SER A 1 195 ? 15.251 5.779 1.721 1.00 88.81 195 SER A N 1
ATOM 1604 C CA . SER A 1 195 ? 15.651 4.375 1.946 1.00 88.81 195 SER A CA 1
ATOM 1605 C C . SER A 1 195 ? 14.682 3.612 2.863 1.00 88.81 195 SER A C 1
ATOM 1607 O O . SER A 1 195 ? 14.069 4.194 3.754 1.00 88.81 195 SER A O 1
ATOM 1609 N N . PHE A 1 196 ? 14.550 2.293 2.672 1.00 92.12 196 PHE A N 1
ATOM 1610 C CA . PHE A 1 196 ? 13.785 1.411 3.571 1.00 92.12 196 PHE A CA 1
ATOM 1611 C C . PHE A 1 196 ? 14.618 0.190 4.018 1.00 92.12 196 PHE A C 1
ATOM 1613 O O . PHE A 1 196 ? 14.400 -0.928 3.546 1.00 92.12 196 PHE A O 1
ATOM 1620 N N . PRO A 1 197 ? 15.582 0.384 4.936 1.00 90.38 197 PRO A N 1
ATOM 1621 C CA . PRO A 1 197 ? 16.660 -0.571 5.222 1.00 90.38 197 PRO A CA 1
ATOM 1622 C C . PRO A 1 197 ? 16.206 -1.926 5.787 1.00 90.38 197 PRO A C 1
ATOM 1624 O O . PRO A 1 197 ? 16.854 -2.940 5.542 1.00 90.38 197 PRO A O 1
ATOM 1627 N N . ARG A 1 198 ? 15.095 -1.978 6.530 1.00 92.69 198 ARG A N 1
ATOM 1628 C CA . ARG A 1 198 ? 14.604 -3.213 7.171 1.00 92.69 198 ARG A CA 1
ATOM 1629 C C . ARG A 1 198 ? 13.396 -3.843 6.476 1.00 92.69 198 ARG A C 1
ATOM 1631 O O . ARG A 1 198 ? 12.743 -4.704 7.047 1.00 92.69 198 ARG A O 1
ATOM 1638 N N . PHE A 1 199 ? 13.107 -3.458 5.234 1.00 93.81 199 PHE A N 1
ATOM 1639 C CA . PHE A 1 199 ? 11.939 -3.953 4.499 1.00 93.81 199 PHE A CA 1
ATOM 1640 C C . PHE A 1 199 ? 11.813 -5.491 4.502 1.00 93.81 199 PHE A C 1
ATOM 1642 O O . PHE A 1 199 ? 10.758 -6.031 4.834 1.00 93.81 199 PHE A O 1
ATOM 1649 N N . TRP A 1 200 ? 12.902 -6.202 4.194 1.00 93.88 200 TRP A N 1
ATOM 1650 C CA . TRP A 1 200 ? 12.905 -7.664 4.059 1.00 93.88 200 TRP A CA 1
ATOM 1651 C C . TRP A 1 200 ? 12.725 -8.425 5.381 1.00 93.88 200 TRP A C 1
ATOM 1653 O O . TRP A 1 200 ? 12.485 -9.628 5.359 1.00 93.88 200 TRP A O 1
ATOM 1663 N N . THR A 1 201 ? 12.798 -7.758 6.538 1.00 92.50 201 THR A N 1
ATOM 1664 C CA . THR A 1 201 ? 12.566 -8.410 7.838 1.00 92.50 201 THR A CA 1
ATOM 1665 C C . THR A 1 201 ? 11.082 -8.433 8.228 1.00 92.50 201 THR A C 1
ATOM 1667 O O . THR A 1 201 ? 10.686 -9.154 9.146 1.00 92.50 201 THR A O 1
ATOM 1670 N N . MET A 1 202 ? 10.226 -7.693 7.511 1.00 93.25 202 MET A N 1
ATOM 1671 C CA . MET A 1 202 ? 8.816 -7.489 7.856 1.00 93.25 202 MET A CA 1
ATOM 1672 C C . MET A 1 202 ? 7.903 -8.616 7.334 1.00 93.25 202 MET A C 1
ATOM 1674 O O . MET A 1 202 ? 7.096 -8.426 6.426 1.00 93.25 202 MET A O 1
ATOM 1678 N N . LYS A 1 203 ? 7.994 -9.803 7.946 1.00 92.88 203 LYS A N 1
ATOM 1679 C CA . LYS A 1 203 ? 7.293 -11.053 7.550 1.00 92.88 203 LYS A CA 1
ATOM 1680 C C . LYS A 1 203 ? 5.761 -10.968 7.408 1.00 92.88 203 LYS A C 1
ATOM 1682 O O . LYS A 1 203 ? 5.159 -11.725 6.646 1.00 92.88 203 LYS A O 1
ATOM 1687 N N . ASN A 1 204 ? 5.119 -10.074 8.160 1.00 94.94 204 ASN A N 1
ATOM 1688 C CA . ASN A 1 204 ? 3.662 -9.914 8.159 1.00 94.94 204 ASN A CA 1
ATOM 1689 C C . ASN A 1 204 ? 3.181 -8.851 7.165 1.00 94.94 204 ASN A C 1
ATOM 1691 O O . ASN A 1 204 ? 1.973 -8.696 6.982 1.00 94.94 204 ASN A O 1
ATOM 1695 N N . LEU A 1 205 ? 4.101 -8.141 6.505 1.00 96.56 205 LEU A N 1
ATOM 1696 C CA . LEU A 1 205 ? 3.759 -7.053 5.607 1.00 96.56 205 LEU A CA 1
ATOM 1697 C C . LEU A 1 205 ? 3.065 -7.589 4.356 1.00 96.56 205 LEU A C 1
ATOM 1699 O O . LEU A 1 205 ? 3.565 -8.463 3.653 1.00 96.56 205 LEU A O 1
ATOM 1703 N N . ARG A 1 206 ? 1.892 -7.027 4.072 1.00 96.62 206 ARG A N 1
ATOM 1704 C CA . ARG A 1 206 ? 1.011 -7.408 2.960 1.00 96.62 206 ARG A CA 1
ATOM 1705 C C . ARG A 1 206 ? 0.975 -6.330 1.897 1.00 96.62 206 ARG A C 1
ATOM 1707 O O . ARG A 1 206 ? 0.891 -6.612 0.701 1.00 96.62 206 ARG A O 1
ATOM 1714 N N . HIS A 1 207 ? 1.0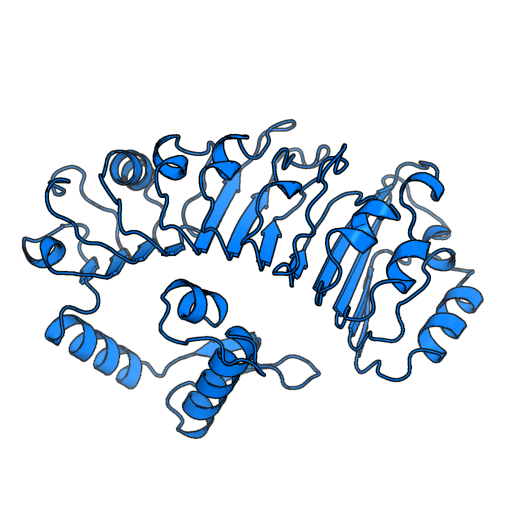63 -5.077 2.328 1.00 97.69 207 HIS A N 1
ATOM 1715 C CA . HIS A 1 207 ? 1.009 -3.928 1.445 1.00 97.69 207 HIS A CA 1
ATOM 1716 C C . HIS A 1 207 ? 2.018 -2.862 1.859 1.00 97.69 207 HIS A C 1
ATOM 1718 O O . HIS A 1 207 ? 1.903 -2.301 2.946 1.00 97.69 207 HIS A O 1
ATOM 1724 N N . ALA A 1 208 ? 2.921 -2.513 0.948 1.00 96.38 208 ALA A N 1
ATOM 1725 C CA . ALA A 1 208 ? 3.769 -1.333 1.041 1.00 96.38 208 ALA A CA 1
ATOM 1726 C C . ALA A 1 208 ? 3.434 -0.374 -0.111 1.00 96.38 208 ALA A C 1
ATOM 1728 O O . ALA A 1 208 ? 3.577 -0.715 -1.289 1.00 96.38 208 ALA A O 1
ATOM 1729 N N . VAL A 1 209 ? 2.943 0.821 0.217 1.00 94.00 209 VAL A N 1
ATOM 1730 C CA . VAL A 1 209 ? 2.675 1.892 -0.759 1.00 94.00 209 VAL A CA 1
ATOM 1731 C C . VAL A 1 209 ? 3.414 3.138 -0.302 1.00 94.00 209 VAL A C 1
ATOM 1733 O O . VAL A 1 209 ? 2.921 3.864 0.554 1.00 94.00 209 VAL A O 1
ATOM 1736 N N . ILE A 1 210 ? 4.610 3.343 -0.841 1.00 90.25 210 ILE A N 1
ATOM 1737 C CA . ILE A 1 210 ? 5.571 4.329 -0.341 1.00 90.25 210 ILE A CA 1
ATOM 1738 C C . ILE A 1 210 ? 6.085 5.093 -1.556 1.00 90.25 210 ILE A C 1
ATOM 1740 O O . ILE A 1 210 ? 6.604 4.475 -2.484 1.00 90.25 210 ILE A O 1
ATOM 1744 N N . ASN A 1 211 ? 5.898 6.410 -1.595 1.00 85.81 211 ASN A N 1
ATOM 1745 C CA . ASN A 1 211 ? 6.367 7.204 -2.730 1.00 85.81 211 ASN A CA 1
ATOM 1746 C C . ASN A 1 211 ? 7.902 7.319 -2.710 1.00 85.81 211 ASN A C 1
ATOM 1748 O O . ASN A 1 211 ? 8.494 7.569 -1.664 1.00 85.81 211 ASN A O 1
ATOM 1752 N N . ASP A 1 212 ? 8.540 7.189 -3.875 1.00 80.12 212 ASP A N 1
ATOM 1753 C CA . ASP A 1 212 ? 9.973 7.462 -4.058 1.00 80.12 212 ASP A CA 1
ATOM 1754 C C . ASP A 1 212 ? 10.899 6.682 -3.098 1.00 80.12 212 ASP A C 1
ATOM 1756 O O . ASP A 1 212 ? 11.887 7.219 -2.597 1.00 80.12 212 ASP A O 1
ATOM 1760 N N . VAL A 1 213 ? 10.601 5.397 -2.851 1.00 88.38 213 VAL A N 1
ATOM 1761 C CA . VAL A 1 213 ? 11.390 4.551 -1.936 1.00 88.38 213 VAL A CA 1
ATOM 1762 C C . VAL A 1 213 ? 12.388 3.652 -2.655 1.00 88.38 213 VAL A C 1
ATOM 1764 O O . VAL A 1 213 ? 12.038 2.979 -3.622 1.00 88.38 213 VAL A O 1
ATOM 1767 N N . ARG A 1 214 ? 13.615 3.557 -2.142 1.00 89.69 214 ARG A N 1
ATOM 1768 C CA . ARG A 1 214 ? 14.607 2.558 -2.550 1.00 89.69 214 ARG A CA 1
ATOM 1769 C C . ARG A 1 214 ? 14.681 1.442 -1.513 1.00 89.69 214 ARG A C 1
ATOM 1771 O O . ARG A 1 214 ? 14.912 1.688 -0.328 1.00 89.69 214 ARG A O 1
ATOM 1778 N N . LEU A 1 215 ? 14.522 0.209 -1.982 1.00 92.00 215 LEU A N 1
ATOM 1779 C CA . LEU A 1 215 ? 14.713 -0.978 -1.156 1.00 92.00 215 LEU A CA 1
ATOM 1780 C C . LEU A 1 215 ? 16.194 -1.393 -1.166 1.00 92.00 215 LEU A C 1
ATOM 1782 O O . LEU A 1 215 ? 16.850 -1.253 -2.201 1.00 92.00 215 LEU A O 1
ATOM 1786 N N . PRO A 1 216 ? 16.735 -1.879 -0.037 1.00 90.75 216 PRO A N 1
ATOM 1787 C CA . PRO A 1 216 ? 18.069 -2.462 0.005 1.00 90.75 216 PRO A CA 1
ATOM 1788 C C . PRO A 1 216 ? 18.084 -3.804 -0.731 1.00 90.75 216 PRO A C 1
ATOM 1790 O O . PRO A 1 216 ? 17.043 -4.446 -0.886 1.00 90.75 216 PRO A O 1
ATOM 1793 N N . ASP A 1 217 ? 19.270 -4.265 -1.125 1.00 88.62 217 ASP A N 1
ATOM 1794 C CA . ASP A 1 217 ? 19.429 -5.655 -1.552 1.00 88.62 217 ASP A CA 1
ATOM 1795 C C . ASP A 1 217 ? 19.092 -6.587 -0.363 1.00 88.62 217 ASP A C 1
ATOM 1797 O O . ASP A 1 217 ? 19.447 -6.253 0.775 1.00 88.62 217 ASP A O 1
ATOM 1801 N N . PRO A 1 218 ? 18.435 -7.744 -0.575 1.00 87.12 218 PRO A N 1
ATOM 1802 C CA . PRO A 1 218 ? 17.961 -8.595 0.521 1.00 87.12 218 PRO A CA 1
ATOM 1803 C C . PRO A 1 218 ? 19.057 -9.175 1.426 1.00 87.12 218 PRO A C 1
ATOM 1805 O O . PRO A 1 218 ? 18.753 -9.591 2.540 1.00 87.12 218 PRO A O 1
ATOM 1808 N N . ARG A 1 219 ? 20.318 -9.184 0.958 1.00 74.56 219 ARG A N 1
ATOM 1809 C CA . ARG A 1 219 ? 21.556 -9.582 1.661 1.00 74.56 219 ARG A CA 1
ATOM 1810 C C . ARG A 1 219 ? 21.337 -10.653 2.737 1.00 74.56 219 ARG A C 1
ATOM 1812 O O . ARG A 1 219 ? 21.398 -10.367 3.931 1.00 74.56 219 ARG A O 1
ATOM 1819 N N . SER A 1 220 ? 21.230 -11.910 2.303 1.00 68.69 220 SER A N 1
ATOM 1820 C CA . SER A 1 220 ? 21.140 -13.101 3.171 1.00 68.69 220 SER A CA 1
ATOM 1821 C C . SER A 1 220 ? 19.785 -13.306 3.858 1.00 68.69 220 SER A C 1
ATOM 1823 O O . SER A 1 220 ? 19.706 -14.045 4.846 1.00 68.69 220 SER A O 1
ATOM 1825 N N . GLN A 1 221 ? 18.712 -12.695 3.349 1.00 78.44 221 GLN A N 1
ATOM 1826 C CA . GLN A 1 221 ? 17.358 -12.985 3.812 1.00 78.44 221 GLN A CA 1
ATOM 1827 C C . GLN A 1 221 ? 16.970 -14.410 3.396 1.00 78.44 221 GLN A C 1
ATOM 1829 O O . GLN A 1 221 ? 16.956 -14.749 2.220 1.00 78.44 221 GLN A O 1
ATOM 1834 N N . ARG A 1 222 ? 16.645 -15.260 4.375 1.00 73.75 222 ARG A N 1
ATOM 1835 C CA . ARG A 1 222 ? 16.342 -16.683 4.126 1.00 73.75 222 ARG A CA 1
ATOM 1836 C C . ARG A 1 222 ? 14.856 -17.004 4.038 1.00 73.75 222 ARG A C 1
ATOM 1838 O O . ARG A 1 222 ? 14.498 -18.081 3.579 1.00 73.75 222 ARG A O 1
ATOM 1845 N N . PHE A 1 223 ? 14.001 -16.105 4.521 1.00 85.44 223 PHE A N 1
ATOM 1846 C CA . PHE A 1 223 ? 12.573 -16.368 4.661 1.00 85.44 223 PHE A CA 1
ATOM 1847 C C . PHE A 1 223 ? 11.768 -15.524 3.674 1.00 85.44 223 PHE A C 1
ATOM 1849 O O . PHE A 1 223 ? 11.865 -14.293 3.743 1.00 85.44 223 PHE A O 1
ATOM 1856 N N . PRO A 1 224 ? 10.962 -16.160 2.805 1.00 91.44 224 PRO A N 1
ATOM 1857 C CA . PRO A 1 224 ? 10.057 -15.454 1.912 1.00 91.44 224 PRO A CA 1
ATOM 1858 C C . PRO A 1 224 ? 9.001 -14.641 2.671 1.00 91.44 224 PRO A C 1
ATOM 1860 O O . PRO A 1 224 ? 8.429 -15.081 3.669 1.00 91.44 224 PRO A O 1
ATOM 1863 N N . LEU A 1 225 ? 8.694 -13.455 2.156 1.00 94.62 225 LEU A N 1
ATOM 1864 C CA . LEU A 1 225 ? 7.583 -12.604 2.564 1.00 94.62 225 LEU A CA 1
ATOM 1865 C C . LEU A 1 225 ? 6.319 -13.061 1.820 1.00 94.62 225 LEU A C 1
ATOM 1867 O O . LEU A 1 225 ? 5.773 -12.355 0.971 1.00 94.62 225 LEU A O 1
ATOM 1871 N N . GLU A 1 226 ? 5.842 -14.266 2.135 1.00 93.19 226 GLU A N 1
ATOM 1872 C CA . GLU A 1 226 ? 4.701 -14.903 1.452 1.00 93.19 226 GLU A CA 1
ATOM 1873 C C . GLU A 1 226 ? 3.398 -14.100 1.555 1.00 93.19 226 GLU A C 1
ATOM 1875 O O . GLU A 1 226 ? 2.514 -14.224 0.707 1.00 93.19 226 GLU A O 1
ATOM 1880 N N . ASN A 1 227 ? 3.277 -13.267 2.587 1.00 94.12 227 ASN A N 1
ATOM 1881 C CA . ASN A 1 227 ? 2.106 -12.432 2.822 1.00 94.12 227 ASN A CA 1
ATOM 1882 C C . ASN A 1 227 ? 2.070 -11.179 1.940 1.00 94.12 227 ASN A C 1
ATOM 1884 O O . ASN A 1 227 ? 1.025 -10.524 1.877 1.00 94.12 227 ASN A O 1
ATOM 1888 N N . LEU A 1 228 ? 3.181 -10.828 1.284 1.00 96.88 228 LEU A N 1
ATOM 1889 C CA . LEU A 1 228 ? 3.317 -9.582 0.547 1.00 96.88 228 LEU A CA 1
ATOM 1890 C C . LEU A 1 228 ? 2.571 -9.636 -0.790 1.00 96.88 228 LEU A C 1
ATOM 1892 O O . LEU A 1 228 ? 2.928 -10.370 -1.707 1.00 96.88 228 LEU A O 1
ATOM 1896 N N . LEU A 1 229 ? 1.551 -8.790 -0.918 1.00 97.00 229 LEU A N 1
ATOM 1897 C CA . LEU A 1 229 ? 0.671 -8.715 -2.086 1.00 97.00 229 LEU A CA 1
ATOM 1898 C C . LEU A 1 229 ? 0.892 -7.450 -2.915 1.00 97.00 229 LEU A C 1
ATOM 1900 O O . LEU A 1 229 ? 0.584 -7.430 -4.108 1.00 97.00 229 LEU A O 1
ATOM 1904 N N . THR A 1 230 ? 1.350 -6.357 -2.301 1.00 97.62 230 THR A N 1
ATOM 1905 C CA . THR A 1 230 ? 1.496 -5.068 -2.990 1.00 97.62 230 THR A CA 1
ATOM 1906 C C . THR A 1 230 ? 2.790 -4.369 -2.624 1.00 97.62 230 THR A C 1
ATOM 1908 O O . THR A 1 230 ? 3.025 -4.085 -1.451 1.00 97.62 230 THR A O 1
ATOM 1911 N N . LEU A 1 231 ? 3.537 -3.985 -3.654 1.00 96.44 231 LEU A N 1
ATOM 1912 C CA . LEU A 1 231 ? 4.633 -3.029 -3.590 1.00 96.44 231 LEU A CA 1
ATOM 1913 C C . LEU A 1 231 ? 4.346 -1.913 -4.581 1.00 96.44 231 LEU A C 1
ATOM 1915 O O . LEU A 1 231 ? 3.979 -2.175 -5.721 1.00 96.44 231 LEU A O 1
ATOM 1919 N N . SER A 1 232 ? 4.462 -0.655 -4.184 1.00 93.56 232 SER A N 1
ATOM 1920 C CA . SER A 1 232 ? 4.111 0.426 -5.099 1.00 93.56 232 SER A CA 1
ATOM 1921 C C . SER A 1 232 ? 4.996 1.640 -4.936 1.00 93.56 232 SER A C 1
ATOM 1923 O O . SER A 1 232 ? 5.242 2.054 -3.809 1.00 93.56 232 SER A O 1
ATOM 1925 N N . LYS A 1 233 ? 5.324 2.242 -6.090 1.00 84.75 233 LYS A N 1
ATOM 1926 C CA . LYS A 1 233 ? 6.137 3.452 -6.275 1.00 84.75 233 LYS A CA 1
ATOM 1927 C C . LYS A 1 233 ? 7.594 3.275 -5.823 1.00 84.75 233 LYS A C 1
ATOM 1929 O O . LYS A 1 233 ? 8.200 4.188 -5.270 1.00 84.75 233 LYS A O 1
ATOM 1934 N N . LEU A 1 234 ? 8.151 2.094 -6.097 1.00 91.25 234 LEU A N 1
ATOM 1935 C CA . LEU A 1 234 ? 9.554 1.782 -5.832 1.00 91.25 234 LEU A CA 1
ATOM 1936 C C . LEU A 1 234 ? 10.465 2.520 -6.813 1.00 91.25 234 LEU A C 1
ATOM 1938 O O . LEU A 1 234 ? 10.210 2.506 -8.011 1.00 91.25 234 LEU A O 1
ATOM 1942 N N . HIS A 1 235 ? 11.547 3.107 -6.322 1.00 89.00 235 HIS A N 1
ATOM 1943 C CA . HIS A 1 235 ? 12.570 3.772 -7.117 1.00 89.00 235 HIS A CA 1
ATOM 1944 C C . HIS A 1 235 ? 13.711 2.807 -7.448 1.00 89.00 235 HIS A C 1
ATOM 1946 O O . HIS A 1 235 ? 14.282 2.199 -6.539 1.00 89.00 235 HIS A O 1
ATOM 1952 N N . ASN A 1 236 ? 14.043 2.681 -8.737 1.00 88.88 236 ASN A N 1
ATOM 1953 C CA . ASN A 1 236 ? 15.189 1.911 -9.238 1.00 88.88 236 ASN A CA 1
ATOM 1954 C C . ASN A 1 236 ? 15.263 0.486 -8.650 1.00 88.88 236 ASN A C 1
ATOM 1956 O O . ASN A 1 236 ? 16.314 0.026 -8.203 1.00 88.88 236 ASN A O 1
ATOM 1960 N N . PHE A 1 237 ? 14.119 -0.204 -8.614 1.00 91.81 237 PHE A N 1
ATOM 1961 C CA . PHE A 1 237 ? 14.010 -1.538 -8.026 1.00 91.81 237 PHE A CA 1
ATOM 1962 C C . PHE A 1 237 ? 14.814 -2.570 -8.826 1.00 91.81 237 PHE A C 1
ATOM 1964 O O . PHE A 1 237 ? 14.629 -2.703 -10.040 1.00 91.81 237 PHE A O 1
ATOM 1971 N N . ARG A 1 238 ? 15.678 -3.320 -8.135 1.00 91.69 238 ARG A N 1
ATOM 1972 C CA . ARG A 1 238 ? 16.467 -4.418 -8.706 1.00 91.69 238 ARG A CA 1
ATOM 1973 C C . ARG A 1 238 ? 15.747 -5.740 -8.480 1.00 91.69 238 ARG A C 1
ATOM 1975 O O . ARG A 1 238 ? 15.605 -6.187 -7.345 1.00 91.69 238 ARG A O 1
ATOM 1982 N N . CYS A 1 239 ? 15.291 -6.369 -9.556 1.00 92.81 239 CYS A N 1
ATOM 1983 C CA . CYS A 1 239 ? 14.540 -7.618 -9.490 1.00 92.81 239 CYS A CA 1
ATOM 1984 C C . CYS A 1 239 ? 15.484 -8.825 -9.627 1.00 92.81 239 CYS A C 1
ATOM 1986 O O . CYS A 1 239 ? 15.450 -9.531 -10.626 1.00 92.81 239 CYS A O 1
ATOM 1988 N N . SER A 1 240 ? 16.379 -9.056 -8.662 1.00 92.56 240 SER A N 1
ATOM 1989 C CA . SER A 1 240 ? 17.265 -10.233 -8.694 1.00 92.56 240 SER A CA 1
ATOM 1990 C C . SER A 1 240 ? 16.483 -11.553 -8.569 1.00 92.56 240 SER A C 1
ATOM 1992 O O . SER A 1 240 ? 15.298 -11.563 -8.233 1.00 92.56 240 SER A O 1
ATOM 1994 N N . GLU A 1 241 ? 17.139 -12.688 -8.824 1.00 92.12 241 GLU A N 1
ATOM 1995 C CA . GLU A 1 241 ? 16.505 -14.006 -8.657 1.00 92.12 241 GLU A CA 1
ATOM 1996 C C . GLU A 1 241 ? 16.071 -14.254 -7.205 1.00 92.12 241 GLU A C 1
ATOM 1998 O O . GLU A 1 241 ? 14.943 -14.680 -6.968 1.00 92.12 241 GLU A O 1
ATOM 2003 N N . GLU A 1 242 ? 16.922 -13.874 -6.244 1.00 92.94 242 GLU A N 1
ATOM 2004 C CA . GLU A 1 242 ? 16.631 -13.911 -4.803 1.00 92.94 242 GLU A CA 1
ATOM 2005 C C . GLU A 1 242 ? 15.349 -13.129 -4.476 1.00 92.94 242 GLU A C 1
ATOM 2007 O O . GLU A 1 242 ? 14.498 -13.598 -3.726 1.00 92.94 242 GLU A O 1
ATOM 2012 N N . VAL A 1 243 ? 15.150 -11.956 -5.088 1.00 94.50 243 VAL A N 1
ATOM 2013 C CA . VAL A 1 243 ? 13.934 -11.155 -4.886 1.00 94.50 243 VAL A CA 1
ATOM 2014 C C . VAL A 1 243 ? 12.687 -11.900 -5.360 1.00 94.50 243 VAL A C 1
ATOM 2016 O O . VAL A 1 243 ? 11.676 -11.886 -4.664 1.00 94.50 243 VAL A O 1
ATOM 2019 N N . VAL A 1 244 ? 12.732 -12.567 -6.515 1.00 94.06 244 VAL A N 1
ATOM 2020 C CA . VAL A 1 244 ? 11.578 -13.335 -7.017 1.00 94.06 244 VAL A CA 1
ATOM 2021 C C . VAL A 1 244 ? 11.193 -14.451 -6.040 1.00 94.06 244 VAL A C 1
ATOM 2023 O O . VAL A 1 244 ? 10.005 -14.682 -5.810 1.00 94.06 244 VAL A O 1
ATOM 2026 N N . GLU A 1 245 ? 12.185 -15.111 -5.445 1.00 93.69 245 GLU A N 1
ATOM 2027 C CA . GLU A 1 245 ? 11.985 -16.177 -4.457 1.00 93.69 245 GLU A CA 1
ATOM 2028 C C . GLU A 1 245 ? 11.473 -15.646 -3.113 1.00 93.69 245 GLU A C 1
ATOM 2030 O O . GLU A 1 245 ? 10.668 -16.302 -2.452 1.00 93.69 245 GLU A O 1
ATOM 2035 N N . LEU A 1 246 ? 11.882 -14.434 -2.729 1.00 95.31 246 LEU A N 1
ATOM 2036 C CA . LEU A 1 246 ? 11.469 -13.811 -1.475 1.00 95.31 246 LEU A CA 1
ATOM 2037 C C . LEU A 1 246 ? 10.044 -13.256 -1.498 1.00 95.31 246 LEU A C 1
ATOM 2039 O O . LEU A 1 246 ? 9.437 -13.158 -0.438 1.00 95.31 246 LEU A O 1
ATOM 2043 N N . ILE A 1 247 ? 9.487 -12.877 -2.649 1.00 96.06 247 ILE A N 1
ATOM 2044 C CA . ILE A 1 247 ? 8.130 -12.296 -2.737 1.00 96.06 247 ILE A CA 1
ATOM 2045 C C . ILE A 1 247 ? 7.245 -13.018 -3.772 1.00 96.06 247 ILE A C 1
ATOM 2047 O O . ILE A 1 247 ? 6.729 -12.396 -4.705 1.00 96.06 247 ILE A O 1
ATOM 2051 N N . PRO A 1 248 ? 7.004 -14.334 -3.606 1.00 94.94 248 PRO A N 1
ATOM 2052 C CA . PRO A 1 248 ? 6.388 -15.180 -4.636 1.00 94.94 248 PRO A CA 1
ATOM 2053 C C . PRO A 1 248 ? 4.898 -14.883 -4.890 1.00 94.94 248 PRO A C 1
ATOM 2055 O O . PRO A 1 248 ? 4.364 -15.187 -5.960 1.00 94.94 248 PRO A O 1
ATOM 2058 N N . ASN A 1 249 ? 4.208 -14.277 -3.919 1.00 95.94 249 ASN A N 1
ATOM 2059 C CA . ASN A 1 249 ? 2.764 -14.016 -3.960 1.00 95.94 249 ASN A CA 1
ATOM 2060 C C . ASN A 1 249 ? 2.412 -12.570 -4.336 1.00 95.94 249 ASN A C 1
ATOM 2062 O O . ASN A 1 249 ? 1.259 -12.151 -4.192 1.00 95.94 249 ASN A O 1
ATOM 2066 N N . LEU A 1 250 ? 3.387 -11.804 -4.835 1.00 97.25 250 LEU A N 1
ATOM 2067 C CA . LEU A 1 250 ? 3.181 -10.412 -5.208 1.00 97.25 250 LEU A CA 1
ATOM 2068 C C . LEU A 1 250 ? 2.128 -10.293 -6.321 1.00 97.25 250 LEU A C 1
ATOM 2070 O O . LEU A 1 250 ? 2.310 -10.803 -7.424 1.00 97.25 250 LEU A O 1
ATOM 2074 N N . LYS A 1 251 ? 1.039 -9.568 -6.040 1.00 96.62 251 LYS A N 1
ATOM 2075 C CA . LYS A 1 251 ? -0.069 -9.337 -6.984 1.00 96.62 251 LYS A CA 1
ATOM 2076 C C . LYS A 1 251 ? 0.014 -8.008 -7.710 1.00 96.62 251 LYS A C 1
ATOM 2078 O O . LYS A 1 251 ? -0.541 -7.843 -8.795 1.00 96.62 251 LYS A O 1
ATOM 2083 N N . THR A 1 252 ? 0.633 -7.008 -7.097 1.00 96.81 252 THR A N 1
ATOM 2084 C CA . THR A 1 252 ? 0.724 -5.664 -7.668 1.00 96.81 252 THR A CA 1
ATOM 2085 C C . THR A 1 252 ? 2.097 -5.081 -7.414 1.00 96.81 252 THR A C 1
ATOM 2087 O O . THR A 1 252 ? 2.511 -4.982 -6.257 1.00 96.81 252 THR A O 1
ATOM 2090 N N . ILE A 1 253 ? 2.750 -4.641 -8.489 1.00 97.00 253 ILE A N 1
ATOM 2091 C CA . ILE A 1 253 ? 3.987 -3.877 -8.413 1.00 97.00 253 ILE A CA 1
ATOM 2092 C C . ILE A 1 253 ? 3.886 -2.574 -9.203 1.00 97.00 253 ILE A C 1
ATOM 2094 O O . ILE A 1 253 ? 3.331 -2.532 -10.303 1.00 97.00 253 ILE A O 1
ATOM 2098 N N . HIS A 1 254 ? 4.423 -1.500 -8.633 1.00 95.50 254 HIS A N 1
ATOM 2099 C CA . HIS A 1 254 ? 4.665 -0.253 -9.344 1.00 95.50 254 HIS A CA 1
ATOM 2100 C C . HIS A 1 254 ? 6.107 0.202 -9.110 1.00 95.50 254 HIS A C 1
ATOM 2102 O O . HIS A 1 254 ? 6.484 0.451 -7.963 1.00 95.50 254 HIS A O 1
ATOM 2108 N N . VAL A 1 255 ? 6.881 0.317 -10.189 1.00 93.69 255 VAL A N 1
ATOM 2109 C CA . VAL A 1 255 ? 8.290 0.727 -10.181 1.00 93.69 255 VAL A CA 1
ATOM 2110 C C . VAL A 1 255 ? 8.498 1.975 -11.039 1.00 93.69 255 VAL A C 1
ATOM 2112 O O . VAL A 1 255 ? 7.899 2.115 -12.100 1.00 93.69 255 VAL A O 1
ATOM 2115 N N . VAL A 1 256 ? 9.365 2.868 -10.578 1.00 90.38 256 VAL A N 1
ATOM 2116 C CA . VAL A 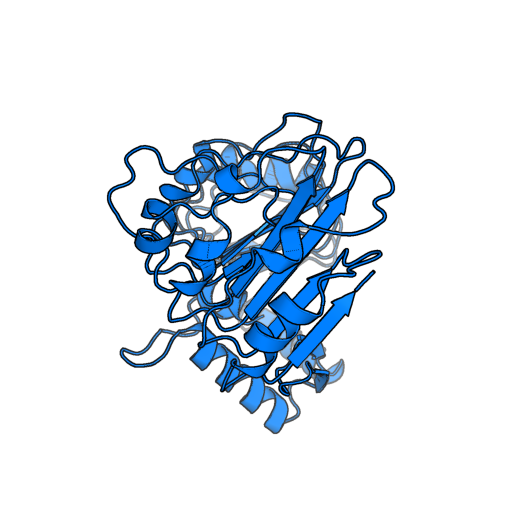1 256 ? 9.812 4.081 -11.257 1.00 90.38 256 VAL A CA 1
ATOM 2117 C C . VAL A 1 256 ? 11.328 3.992 -11.422 1.00 90.38 256 VAL A C 1
ATOM 2119 O O . VAL A 1 256 ? 12.066 4.003 -10.437 1.00 90.38 256 VAL A O 1
ATOM 2122 N N . TYR A 1 257 ? 11.796 3.921 -12.661 1.00 87.88 257 TYR A N 1
ATOM 2123 C CA . TYR A 1 257 ? 13.209 3.958 -13.014 1.00 87.88 257 TYR A CA 1
ATOM 2124 C C . TYR A 1 257 ? 13.602 5.382 -13.392 1.00 87.88 257 TYR A C 1
ATOM 2126 O O . TYR A 1 257 ? 13.108 5.917 -14.384 1.00 87.88 257 TYR A O 1
ATOM 2134 N N . ARG A 1 258 ? 14.483 6.008 -12.607 1.00 84.00 258 ARG A N 1
ATOM 2135 C CA . ARG A 1 258 ? 15.144 7.265 -12.974 1.00 84.00 258 ARG A CA 1
ATOM 2136 C C . ARG A 1 258 ? 16.519 6.941 -13.535 1.00 84.00 258 ARG A C 1
ATOM 2138 O O . ARG A 1 258 ? 17.358 6.411 -12.808 1.00 84.00 258 ARG A O 1
ATOM 2145 N N . LEU A 1 259 ? 16.687 7.195 -14.827 1.00 78.25 259 LEU A N 1
ATOM 2146 C CA . LEU A 1 259 ? 17.780 6.669 -15.630 1.00 78.25 259 LEU A CA 1
ATOM 2147 C C . LEU A 1 259 ? 18.661 7.797 -16.166 1.00 78.25 259 LEU A C 1
ATOM 2149 O O . LEU A 1 259 ? 18.189 8.722 -16.834 1.00 78.25 259 LEU A O 1
ATOM 2153 N N . ASP A 1 260 ? 19.958 7.631 -15.916 1.00 70.31 260 ASP A N 1
ATOM 2154 C CA . ASP A 1 260 ? 21.024 8.558 -16.294 1.00 70.31 260 ASP A CA 1
ATOM 2155 C C . ASP A 1 260 ? 22.057 7.874 -17.210 1.00 70.31 260 ASP A C 1
ATOM 2157 O O . ASP A 1 260 ? 23.192 8.328 -17.272 1.00 70.31 260 ASP A O 1
ATOM 2161 N N . TRP A 1 261 ? 21.662 6.801 -17.917 1.00 59.31 261 TRP A N 1
ATOM 2162 C CA . TRP A 1 261 ? 22.512 5.887 -18.714 1.00 59.31 261 TRP A CA 1
ATOM 2163 C C . TRP A 1 261 ? 23.225 4.760 -17.933 1.00 59.31 261 TRP A C 1
ATOM 2165 O O . TRP A 1 261 ? 24.211 4.209 -18.414 1.00 59.31 261 TRP A O 1
ATOM 2175 N N . GLU A 1 262 ? 22.721 4.374 -16.755 1.00 60.16 262 GLU A N 1
ATOM 2176 C CA . GLU A 1 262 ? 23.167 3.151 -16.059 1.00 60.16 262 GLU A CA 1
ATOM 2177 C C . GLU A 1 262 ? 22.848 1.870 -16.861 1.00 60.16 262 GLU A C 1
ATOM 2179 O O . GLU A 1 262 ? 21.850 1.813 -17.585 1.00 60.16 262 GLU A O 1
ATOM 2184 N N . ASP A 1 263 ? 23.677 0.829 -16.694 1.00 60.50 263 ASP A N 1
ATOM 2185 C CA . ASP A 1 263 ? 23.502 -0.478 -17.339 1.00 60.50 263 ASP A CA 1
ATOM 2186 C C . ASP A 1 263 ? 22.203 -1.169 -16.876 1.00 60.50 263 ASP A C 1
ATOM 2188 O O . ASP A 1 263 ? 21.967 -1.406 -15.690 1.00 60.50 263 ASP A O 1
ATOM 2192 N N . LEU A 1 264 ? 21.367 -1.528 -17.851 1.00 63.81 264 LEU A N 1
ATOM 2193 C CA . LEU A 1 264 ? 20.114 -2.270 -17.714 1.00 63.81 264 LEU A CA 1
ATOM 2194 C C . LEU A 1 264 ? 20.255 -3.588 -16.955 1.00 63.81 264 LEU A C 1
ATOM 2196 O O . LEU A 1 264 ? 19.332 -3.982 -16.229 1.00 63.81 264 LEU A O 1
ATOM 2200 N N . HIS A 1 265 ? 21.391 -4.269 -17.125 1.00 68.00 265 HIS A N 1
ATOM 2201 C CA . HIS A 1 265 ? 21.654 -5.555 -16.483 1.00 68.00 265 HIS A CA 1
ATOM 2202 C C . HIS A 1 265 ? 21.588 -5.462 -14.956 1.00 68.00 265 HIS A C 1
ATOM 2204 O O . HIS A 1 265 ? 21.237 -6.441 -14.302 1.00 68.00 265 HIS A O 1
ATOM 2210 N N . HIS A 1 266 ? 21.804 -4.268 -14.402 1.00 82.06 266 HIS A N 1
ATOM 2211 C CA . HIS A 1 266 ? 21.714 -3.986 -12.973 1.00 82.06 266 HIS A CA 1
ATOM 2212 C C . HIS A 1 266 ? 20.307 -4.140 -12.382 1.00 82.06 266 HIS A C 1
ATOM 2214 O O . HIS A 1 266 ? 20.149 -4.420 -11.193 1.00 82.06 266 HIS A O 1
ATOM 2220 N N . TYR A 1 267 ? 19.264 -3.938 -13.194 1.00 87.25 267 TYR A N 1
ATOM 2221 C CA . TYR A 1 267 ? 17.876 -3.950 -12.722 1.00 87.25 267 TYR A CA 1
ATOM 2222 C C . TYR A 1 267 ? 17.179 -5.298 -12.887 1.00 87.25 267 TYR A C 1
ATOM 2224 O O . TYR A 1 267 ? 16.137 -5.511 -12.261 1.00 87.25 267 TYR A O 1
ATOM 2232 N N . HIS A 1 268 ? 17.751 -6.207 -13.685 1.00 88.69 268 HIS A N 1
ATOM 2233 C CA . HIS A 1 268 ? 17.228 -7.558 -13.913 1.00 88.69 268 HIS A CA 1
ATOM 2234 C C . HIS A 1 268 ? 15.745 -7.577 -14.346 1.00 88.69 268 HIS A C 1
ATOM 2236 O O . HIS A 1 268 ? 14.934 -8.353 -13.846 1.00 88.69 268 HIS A O 1
ATOM 2242 N N . LEU A 1 269 ? 15.365 -6.695 -15.278 1.00 87.56 269 LEU A N 1
ATOM 2243 C CA . LEU A 1 269 ? 13.966 -6.490 -15.693 1.00 87.56 269 LEU A CA 1
ATOM 2244 C C . LEU A 1 269 ? 13.285 -7.75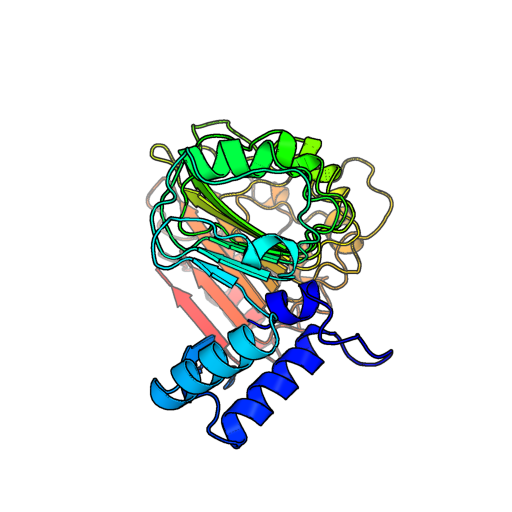0 -16.258 1.00 87.56 269 LEU A C 1
ATOM 2246 O O . LEU A 1 269 ? 12.067 -7.894 -16.182 1.00 87.56 269 LEU A O 1
ATOM 2250 N N . ASN A 1 270 ? 14.055 -8.680 -16.813 1.00 88.69 270 ASN A N 1
ATOM 2251 C CA . ASN A 1 270 ? 13.555 -9.954 -17.323 1.00 88.69 270 ASN A CA 1
ATOM 2252 C C . ASN A 1 270 ? 12.985 -10.864 -16.220 1.00 88.69 270 ASN A C 1
ATOM 2254 O O . ASN A 1 270 ? 12.099 -11.675 -16.493 1.00 88.69 270 ASN A O 1
ATOM 2258 N N . ASN A 1 271 ? 13.436 -10.715 -14.972 1.00 92.75 271 ASN A N 1
ATOM 2259 C CA . ASN A 1 271 ? 12.965 -11.535 -13.858 1.00 92.75 271 ASN A CA 1
ATOM 2260 C C . ASN A 1 271 ? 11.513 -11.247 -13.465 1.00 92.75 271 ASN A C 1
ATOM 2262 O O . ASN A 1 271 ? 10.885 -12.107 -12.845 1.00 92.75 271 ASN A O 1
ATOM 2266 N N . PHE A 1 272 ? 10.929 -10.117 -13.889 1.00 92.56 272 PHE A N 1
ATOM 2267 C CA . PHE A 1 272 ? 9.502 -9.868 -13.677 1.00 92.56 272 PHE A CA 1
ATOM 2268 C C . PHE A 1 272 ? 8.622 -10.970 -14.279 1.00 92.56 272 PHE A C 1
ATOM 2270 O O . PHE A 1 272 ? 7.606 -11.323 -13.683 1.00 92.56 272 PHE A O 1
ATOM 2277 N N . ALA A 1 273 ? 9.037 -11.583 -15.392 1.00 92.44 273 ALA A N 1
ATOM 2278 C CA . ALA A 1 273 ? 8.317 -12.685 -16.030 1.00 92.44 273 ALA A CA 1
ATOM 2279 C C . ALA A 1 273 ? 8.155 -13.928 -15.138 1.00 92.44 273 ALA A C 1
ATOM 2281 O O . ALA A 1 273 ? 7.270 -14.750 -15.377 1.00 92.44 273 ALA A O 1
ATOM 2282 N N . ARG A 1 274 ? 8.994 -14.071 -14.104 1.00 94.81 274 ARG A N 1
ATOM 2283 C CA . ARG A 1 274 ? 8.965 -15.208 -13.176 1.00 94.81 274 ARG A CA 1
ATOM 2284 C C . ARG A 1 274 ? 7.874 -15.081 -12.110 1.00 94.81 274 ARG A C 1
ATOM 2286 O O . ARG A 1 274 ? 7.540 -16.087 -11.480 1.00 94.81 274 ARG A O 1
ATOM 2293 N N . PHE A 1 275 ? 7.295 -13.894 -11.903 1.00 95.19 275 PHE A N 1
ATOM 2294 C CA . PHE A 1 275 ? 6.183 -13.731 -10.967 1.00 95.19 275 PHE A CA 1
ATOM 2295 C C . PHE A 1 275 ? 4.907 -14.367 -11.520 1.00 95.19 275 PHE A C 1
ATOM 2297 O O . PHE A 1 275 ? 4.300 -13.865 -12.460 1.00 95.19 275 PHE A O 1
ATOM 2304 N N . ARG A 1 276 ? 4.464 -15.458 -10.890 1.00 93.44 276 ARG A N 1
ATOM 2305 C CA . ARG A 1 276 ? 3.289 -16.233 -11.331 1.00 93.44 276 ARG A CA 1
ATOM 2306 C C . ARG A 1 276 ? 1.947 -15.621 -10.931 1.00 93.44 276 ARG A C 1
ATOM 2308 O O . ARG A 1 276 ? 0.926 -15.961 -11.513 1.00 93.44 276 ARG A O 1
ATOM 2315 N N . ASN A 1 277 ? 1.955 -14.751 -9.922 1.00 94.75 277 ASN A N 1
ATOM 2316 C CA . ASN A 1 277 ? 0.755 -14.172 -9.319 1.00 94.75 277 ASN A CA 1
ATOM 2317 C C . ASN A 1 277 ? 0.614 -12.668 -9.597 1.00 94.75 277 ASN A C 1
ATOM 2319 O O . ASN A 1 277 ? -0.291 -12.032 -9.057 1.00 94.75 277 ASN A O 1
ATOM 2323 N N . LEU A 1 278 ? 1.496 -12.082 -10.417 1.00 97.19 278 LEU A N 1
ATOM 2324 C CA . LEU A 1 278 ? 1.497 -10.644 -10.668 1.00 97.19 278 LEU A CA 1
ATOM 2325 C C . LEU A 1 278 ? 0.344 -10.277 -11.605 1.00 97.19 278 LEU A C 1
ATOM 2327 O O . LEU A 1 278 ? 0.406 -10.507 -12.810 1.00 97.19 278 LEU A O 1
ATOM 2331 N N . GLU A 1 279 ? -0.715 -9.702 -11.041 1.00 95.62 279 GLU A N 1
ATOM 2332 C CA . GLU A 1 279 ? -1.928 -9.304 -11.763 1.00 95.62 279 GLU A CA 1
ATOM 2333 C C . GLU A 1 279 ? -1.817 -7.873 -12.319 1.00 95.62 279 GLU A C 1
ATOM 2335 O O . GLU A 1 279 ? -2.461 -7.535 -13.314 1.00 95.62 279 GLU A O 1
ATOM 2340 N N . SER A 1 280 ? -1.022 -7.010 -11.676 1.00 95.81 280 SER A N 1
ATOM 2341 C CA . SER A 1 280 ? -0.899 -5.595 -12.034 1.00 95.81 280 SER A CA 1
ATOM 2342 C C . SER A 1 280 ? 0.541 -5.109 -11.990 1.00 95.81 280 SER A C 1
ATOM 2344 O O . SER A 1 280 ? 1.143 -5.059 -10.918 1.00 95.81 280 SER A O 1
ATOM 2346 N N . PHE A 1 281 ? 1.039 -4.640 -13.132 1.00 95.94 281 PHE A N 1
ATOM 2347 C CA . PHE A 1 281 ? 2.371 -4.063 -13.259 1.00 95.94 281 PHE A CA 1
ATOM 2348 C C . PHE A 1 281 ? 2.301 -2.643 -13.824 1.00 95.94 281 PHE A C 1
ATOM 2350 O O . PHE A 1 281 ? 1.793 -2.413 -14.922 1.00 95.94 281 PHE A O 1
ATOM 2357 N N . THR A 1 282 ? 2.810 -1.685 -13.054 1.00 94.50 282 THR A N 1
ATOM 2358 C CA . THR A 1 282 ? 3.085 -0.329 -13.528 1.00 94.50 282 THR A CA 1
ATOM 2359 C C . THR A 1 282 ? 4.590 -0.105 -13.549 1.00 94.50 282 THR A C 1
ATOM 2361 O O . THR A 1 282 ? 5.255 -0.302 -12.532 1.00 94.50 282 THR A O 1
ATOM 2364 N N . VAL A 1 283 ? 5.121 0.351 -14.674 1.00 92.25 283 VAL A N 1
ATOM 2365 C CA . VAL A 1 283 ? 6.521 0.753 -14.800 1.00 92.25 283 VAL A CA 1
ATOM 2366 C C . VAL A 1 283 ? 6.594 2.151 -15.399 1.00 92.25 283 VAL A C 1
ATOM 2368 O O . VAL A 1 283 ? 5.936 2.441 -16.396 1.00 92.25 283 VAL A O 1
ATOM 2371 N N . GLU A 1 284 ? 7.358 3.036 -14.771 1.00 90.06 284 GLU A N 1
ATOM 2372 C CA . GLU A 1 284 ? 7.590 4.397 -15.253 1.00 90.06 284 GLU A CA 1
ATOM 2373 C C . GLU A 1 284 ? 9.082 4.598 -15.506 1.00 90.06 284 GLU A C 1
ATOM 2375 O O . GLU A 1 284 ? 9.896 4.337 -14.624 1.00 90.06 284 GLU A O 1
ATOM 2380 N N . PHE A 1 285 ? 9.445 5.091 -16.686 1.00 86.88 285 PHE A N 1
ATOM 2381 C CA . PHE A 1 285 ? 10.816 5.452 -17.027 1.00 86.88 285 PHE A CA 1
ATOM 2382 C C . PHE A 1 285 ? 10.949 6.974 -17.065 1.00 86.88 285 PHE A C 1
ATOM 2384 O O . PHE A 1 285 ? 10.230 7.658 -17.790 1.00 86.88 285 PHE A O 1
ATOM 2391 N N . LYS A 1 286 ? 11.862 7.524 -16.271 1.00 85.12 286 LYS A N 1
ATOM 2392 C CA . LYS A 1 286 ? 12.130 8.961 -16.189 1.00 85.12 286 LYS A CA 1
ATOM 2393 C C . LYS A 1 286 ? 13.593 9.197 -16.527 1.00 85.12 286 LYS A C 1
ATOM 2395 O O . LYS A 1 286 ? 14.475 8.723 -15.821 1.00 85.12 286 LYS A O 1
ATOM 2400 N N . PHE A 1 287 ? 13.848 9.937 -17.594 1.00 80.00 287 PHE A N 1
ATOM 2401 C CA . PHE A 1 287 ? 15.199 10.230 -18.061 1.00 80.00 287 PHE A CA 1
ATOM 2402 C C . PHE A 1 287 ? 15.585 11.649 -17.664 1.00 80.00 287 PHE A C 1
ATOM 2404 O O . PHE A 1 287 ? 14.778 12.565 -17.828 1.00 80.00 287 PHE A O 1
ATOM 2411 N N . LYS A 1 288 ? 16.809 11.846 -17.156 1.00 76.88 288 LYS A N 1
ATOM 2412 C CA . LYS A 1 288 ? 17.320 13.205 -16.895 1.00 76.88 288 LYS A CA 1
ATOM 2413 C C . LYS A 1 288 ? 17.496 14.010 -18.181 1.00 76.88 288 LYS A C 1
ATOM 2415 O O . LYS A 1 288 ? 17.220 15.204 -18.205 1.00 76.88 288 LYS A O 1
ATOM 2420 N N . ASN A 1 289 ? 17.918 13.342 -19.253 1.00 75.75 289 ASN A N 1
ATOM 2421 C CA . ASN A 1 289 ? 18.133 13.950 -20.560 1.00 75.75 289 ASN A CA 1
ATOM 2422 C C . ASN A 1 289 ? 17.003 13.580 -21.522 1.00 75.75 289 ASN A C 1
ATOM 2424 O O . ASN A 1 289 ? 16.396 12.515 -21.406 1.00 75.75 289 ASN A O 1
ATOM 2428 N N . ARG A 1 290 ? 16.747 14.442 -22.513 1.00 71.75 290 ARG A N 1
ATOM 2429 C CA . ARG A 1 290 ? 15.850 14.093 -23.620 1.00 71.75 290 ARG A CA 1
ATOM 2430 C C . ARG A 1 290 ? 16.433 12.900 -24.369 1.00 71.75 290 ARG A C 1
ATOM 2432 O O . ARG A 1 290 ? 17.563 12.962 -24.845 1.00 71.75 290 ARG A O 1
ATOM 2439 N N . ILE A 1 291 ? 15.648 11.839 -24.476 1.00 70.31 291 ILE A N 1
ATOM 2440 C CA . ILE A 1 291 ? 15.994 10.650 -25.247 1.00 70.31 291 ILE A CA 1
ATOM 2441 C C . ILE A 1 291 ? 15.167 10.611 -26.531 1.00 70.31 291 ILE A C 1
ATOM 2443 O O . ILE A 1 291 ? 13.995 10.983 -26.539 1.00 70.31 291 ILE A O 1
ATOM 2447 N N . PHE A 1 292 ? 15.790 10.160 -27.619 1.00 65.06 292 PHE A N 1
ATOM 2448 C CA . PHE A 1 292 ? 15.106 9.944 -28.896 1.00 65.06 292 PHE A CA 1
ATOM 2449 C C . PHE A 1 292 ? 14.396 8.597 -28.960 1.00 65.06 292 PHE A C 1
ATOM 2451 O O . PHE A 1 292 ? 13.498 8.447 -29.772 1.00 65.06 292 PHE A O 1
ATOM 2458 N N . SER A 1 293 ? 14.812 7.629 -28.141 1.00 69.38 293 SER A N 1
ATOM 2459 C CA . SER A 1 293 ? 14.138 6.346 -27.965 1.00 69.38 293 SER A CA 1
ATOM 2460 C C . SER A 1 293 ? 14.463 5.765 -26.596 1.00 69.38 293 SER A C 1
ATOM 2462 O O . SER A 1 293 ? 15.556 5.985 -26.074 1.00 69.38 293 SER A O 1
ATOM 2464 N N . ASN A 1 294 ? 13.507 5.050 -26.003 1.00 73.12 294 ASN A N 1
ATOM 2465 C CA . ASN A 1 294 ? 13.694 4.357 -24.733 1.00 73.12 294 ASN A CA 1
ATOM 2466 C C . ASN A 1 294 ? 14.139 2.903 -25.006 1.00 73.12 294 ASN A C 1
ATOM 2468 O O . ASN A 1 294 ? 13.296 2.075 -25.362 1.00 73.12 294 ASN A O 1
ATOM 2472 N N . PRO A 1 295 ? 15.433 2.561 -24.836 1.00 71.44 295 PRO A N 1
ATOM 2473 C CA . PRO A 1 295 ? 15.921 1.202 -25.081 1.00 71.44 295 PRO A CA 1
ATOM 2474 C C . PRO A 1 295 ? 15.474 0.205 -23.997 1.00 71.44 295 PRO A C 1
ATOM 2476 O O . PRO A 1 295 ? 15.479 -1.000 -24.227 1.00 71.44 295 PRO A O 1
ATOM 2479 N N . PHE A 1 296 ? 15.046 0.690 -22.827 1.00 74.62 296 PHE A N 1
ATOM 2480 C CA . PHE A 1 296 ? 14.720 -0.123 -21.652 1.00 74.62 296 PHE A CA 1
ATOM 2481 C C . PHE A 1 296 ? 13.387 -0.864 -21.808 1.00 74.62 296 PHE A C 1
ATOM 2483 O O . PHE A 1 296 ? 13.185 -1.919 -21.208 1.00 74.62 296 PHE A O 1
ATOM 2490 N N . VAL A 1 297 ? 12.491 -0.348 -22.653 1.00 74.06 297 VAL A N 1
ATOM 2491 C CA . VAL A 1 297 ? 11.180 -0.956 -22.925 1.00 74.06 297 VAL A CA 1
ATOM 2492 C C . VAL A 1 297 ? 11.330 -2.330 -23.589 1.00 74.06 297 VAL A C 1
ATOM 2494 O O . VAL A 1 297 ? 10.619 -3.258 -23.219 1.00 74.06 297 VAL A O 1
ATOM 2497 N N . GLY A 1 298 ? 12.286 -2.498 -24.510 1.00 71.75 298 GLY A N 1
ATOM 2498 C CA . GLY A 1 298 ? 12.515 -3.772 -25.206 1.00 71.75 298 GLY A CA 1
ATOM 2499 C C . GLY A 1 298 ? 13.065 -4.894 -24.316 1.00 71.75 298 GLY A C 1
ATOM 2500 O O . GLY A 1 298 ? 12.962 -6.062 -24.672 1.00 71.75 298 GLY A O 1
ATOM 2501 N N . CYS A 1 299 ? 13.619 -4.561 -23.147 1.00 76.88 299 CYS A N 1
ATOM 2502 C CA . CYS A 1 299 ? 14.168 -5.535 -22.199 1.00 76.88 299 CYS A CA 1
ATOM 2503 C C . CYS A 1 299 ? 13.135 -6.052 -21.187 1.00 76.88 299 CYS A C 1
ATOM 2505 O O . CYS A 1 299 ? 13.446 -6.939 -20.387 1.00 76.88 299 CYS A O 1
ATOM 2507 N N . LEU A 1 300 ? 11.920 -5.495 -21.183 1.00 81.50 300 LEU A N 1
ATOM 2508 C CA . LEU A 1 300 ? 10.848 -5.948 -20.306 1.00 81.50 300 LEU A CA 1
ATOM 2509 C C . LEU A 1 300 ? 10.294 -7.281 -20.805 1.00 81.50 300 LEU A C 1
ATOM 2511 O O . LEU A 1 300 ? 9.690 -7.358 -21.873 1.00 81.50 300 LEU A O 1
ATOM 2515 N N . VAL A 1 301 ? 10.426 -8.315 -19.978 1.00 87.00 301 VAL A N 1
ATOM 2516 C CA . VAL A 1 301 ? 9.713 -9.577 -20.176 1.00 87.00 301 VAL A CA 1
ATOM 2517 C C . VAL A 1 301 ? 8.532 -9.598 -19.213 1.00 87.00 301 VAL A C 1
ATOM 2519 O O . VAL A 1 301 ? 8.695 -9.490 -17.997 1.00 87.00 301 VAL A O 1
ATOM 2522 N N . LEU A 1 302 ? 7.326 -9.673 -19.771 1.00 90.62 302 LEU A N 1
ATOM 2523 C CA . LEU A 1 302 ? 6.081 -9.488 -19.035 1.00 90.62 302 LEU A CA 1
ATOM 2524 C C . LEU A 1 302 ? 5.544 -10.839 -18.526 1.00 90.62 302 LEU A C 1
ATOM 2526 O O . LEU A 1 302 ? 5.449 -11.781 -19.312 1.00 90.62 302 LEU A O 1
ATOM 2530 N N . PRO A 1 303 ? 5.167 -10.962 -17.240 1.00 91.88 303 PRO A N 1
ATOM 2531 C CA . PRO A 1 303 ? 4.562 -12.189 -16.727 1.00 91.88 303 PRO A CA 1
ATOM 2532 C C . PRO A 1 303 ? 3.170 -12.442 -17.323 1.00 91.88 303 PRO A C 1
ATOM 2534 O O . PRO A 1 303 ? 2.343 -11.537 -17.434 1.00 91.88 303 PRO A O 1
ATOM 2537 N N . SER A 1 304 ? 2.878 -13.702 -17.652 1.00 92.81 304 SER A N 1
ATOM 2538 C CA . SER A 1 304 ? 1.622 -14.125 -18.300 1.00 92.81 304 SER A CA 1
ATOM 2539 C C . SER A 1 304 ? 0.375 -14.011 -17.409 1.00 92.81 304 SER A C 1
ATOM 2541 O O . SER A 1 304 ? -0.753 -14.060 -17.904 1.00 92.81 304 SER A O 1
ATOM 2543 N N . SER A 1 305 ? 0.558 -13.824 -16.099 1.00 95.19 305 SER A N 1
ATOM 2544 C CA . SER A 1 305 ? -0.517 -13.592 -15.126 1.00 95.19 305 SER A CA 1
ATOM 2545 C C . SER A 1 305 ? -1.103 -12.177 -15.176 1.00 95.19 305 SER A C 1
ATOM 2547 O O . SER A 1 305 ? -2.102 -11.907 -14.503 1.00 95.19 305 SER A O 1
ATOM 2549 N N . LEU A 1 306 ? -0.489 -11.261 -15.934 1.00 95.75 306 LEU A N 1
ATOM 2550 C CA . LEU A 1 306 ? -0.895 -9.861 -15.953 1.00 95.75 306 LEU A CA 1
ATOM 2551 C C . LEU A 1 306 ? -2.306 -9.674 -16.502 1.00 95.75 306 LEU A C 1
ATOM 2553 O O . LEU A 1 306 ? -2.638 -10.098 -17.606 1.00 95.75 306 LEU A O 1
ATOM 2557 N N . ARG A 1 307 ? -3.097 -8.923 -15.736 1.00 95.00 307 ARG A N 1
ATOM 2558 C CA . ARG A 1 307 ? -4.386 -8.355 -16.147 1.00 95.00 307 ARG A CA 1
ATOM 2559 C C . ARG A 1 307 ? -4.301 -6.861 -16.403 1.00 95.00 307 ARG A C 1
ATOM 2561 O O . ARG A 1 307 ? -5.148 -6.295 -17.092 1.00 95.00 307 ARG A O 1
ATOM 2568 N N . ARG A 1 308 ? -3.290 -6.206 -15.833 1.00 93.75 308 ARG A N 1
ATOM 2569 C CA . ARG A 1 308 ? -3.069 -4.768 -15.950 1.00 93.75 308 ARG A CA 1
ATOM 2570 C C . ARG A 1 308 ? -1.619 -4.460 -16.246 1.00 93.75 308 ARG A C 1
ATOM 2572 O O . ARG A 1 308 ? -0.747 -4.801 -15.448 1.00 93.75 308 ARG A O 1
ATOM 2579 N N . LEU A 1 309 ? -1.407 -3.688 -17.300 1.00 93.75 309 LEU A N 1
ATOM 2580 C CA . LEU A 1 309 ? -0.115 -3.114 -17.620 1.00 93.75 309 LEU A CA 1
ATOM 2581 C C . LEU A 1 309 ? -0.237 -1.601 -17.788 1.00 93.75 309 LEU A C 1
ATOM 2583 O O . LEU A 1 309 ? -1.127 -1.089 -18.472 1.00 93.75 309 LEU A O 1
ATOM 2587 N N . THR A 1 310 ? 0.638 -0.858 -17.124 1.00 92.62 310 THR A N 1
ATOM 2588 C CA . THR A 1 310 ? 0.823 0.571 -17.378 1.00 92.62 310 THR A CA 1
ATOM 2589 C C . THR A 1 310 ? 2.298 0.848 -17.587 1.00 92.62 310 THR A C 1
ATOM 2591 O O . THR A 1 310 ? 3.100 0.544 -16.710 1.00 92.62 310 THR A O 1
ATOM 2594 N N . ILE A 1 311 ? 2.641 1.435 -18.728 1.00 90.06 311 ILE A N 1
ATOM 2595 C CA . ILE A 1 311 ? 4.013 1.819 -19.059 1.00 90.06 311 ILE A CA 1
ATOM 2596 C C . ILE A 1 311 ? 4.028 3.333 -19.253 1.00 90.06 311 ILE A C 1
ATOM 2598 O O . ILE A 1 311 ? 3.238 3.860 -20.037 1.00 90.06 311 ILE A O 1
ATOM 2602 N N . ALA A 1 312 ? 4.871 4.035 -18.501 1.00 88.69 312 ALA A N 1
ATOM 2603 C CA . ALA A 1 312 ? 5.054 5.477 -18.626 1.00 88.69 312 ALA A CA 1
ATOM 2604 C C . ALA A 1 312 ? 6.475 5.830 -19.077 1.00 88.69 312 ALA A C 1
ATOM 2606 O O . ALA A 1 312 ? 7.422 5.123 -18.723 1.00 88.69 312 ALA A O 1
ATOM 2607 N N . GLY A 1 313 ? 6.630 6.939 -19.803 1.00 80.12 313 GLY A N 1
ATOM 2608 C CA . GLY A 1 313 ? 7.936 7.413 -20.270 1.00 80.12 313 GLY A CA 1
ATOM 2609 C C . GLY A 1 313 ? 8.445 6.674 -21.508 1.00 80.12 313 GLY A C 1
ATOM 2610 O O . GLY A 1 313 ? 9.629 6.344 -21.614 1.00 80.12 313 GLY A O 1
ATOM 2611 N N . CYS A 1 314 ? 7.545 6.398 -22.453 1.00 70.00 314 CYS A N 1
ATOM 2612 C CA . CYS A 1 314 ? 7.838 5.709 -23.714 1.00 70.00 314 CYS A CA 1
ATOM 2613 C C . CYS A 1 314 ? 8.288 6.653 -24.848 1.00 70.00 314 CYS A C 1
ATOM 2615 O O . CYS A 1 314 ? 8.155 6.293 -26.020 1.00 70.00 314 CYS A O 1
ATOM 2617 N N . TYR A 1 315 ? 8.823 7.841 -24.541 1.00 63.25 315 TYR A N 1
ATOM 2618 C CA . TYR A 1 315 ? 9.219 8.826 -25.554 1.00 63.25 315 TYR A CA 1
ATOM 2619 C C . TYR A 1 315 ? 10.102 8.210 -26.652 1.00 63.25 315 TYR A C 1
ATOM 2621 O O . TYR A 1 315 ? 11.134 7.591 -26.378 1.00 63.25 315 TYR A O 1
ATOM 2629 N N . GLY A 1 316 ? 9.661 8.372 -27.904 1.00 58.06 316 GLY A N 1
ATOM 2630 C CA . GLY A 1 316 ? 10.429 8.030 -29.099 1.00 58.06 316 GLY A CA 1
ATOM 2631 C C . GLY A 1 316 ? 10.753 6.541 -29.293 1.00 58.06 316 GLY A C 1
ATOM 2632 O O . GLY A 1 316 ? 11.712 6.203 -29.979 1.00 58.06 316 GLY A O 1
ATOM 2633 N N . CYS A 1 317 ? 9.994 5.619 -28.691 1.00 56.06 317 CYS A N 1
ATOM 2634 C CA . CYS A 1 317 ? 10.218 4.176 -28.857 1.00 56.06 317 CYS A CA 1
ATOM 2635 C C . CYS A 1 317 ? 10.081 3.726 -30.326 1.00 56.06 317 CYS A C 1
ATOM 2637 O O . CYS A 1 317 ? 8.998 3.364 -30.769 1.00 56.06 317 CYS A O 1
ATOM 2639 N N . ILE A 1 318 ? 11.192 3.676 -31.064 1.00 49.75 318 ILE A N 1
ATOM 2640 C CA . ILE A 1 318 ? 11.288 3.040 -32.391 1.00 49.75 318 ILE A CA 1
ATOM 2641 C C . ILE A 1 318 ? 11.201 1.498 -32.263 1.00 49.75 318 ILE A C 1
ATOM 2643 O O . ILE A 1 318 ? 10.843 0.811 -33.208 1.00 49.75 318 ILE A O 1
ATOM 2647 N N . LEU A 1 319 ? 11.426 0.944 -31.063 1.00 54.38 319 LEU A N 1
ATOM 2648 C CA . LEU A 1 319 ? 11.416 -0.499 -30.763 1.00 54.38 319 LEU A CA 1
ATOM 2649 C C . LEU A 1 319 ? 10.048 -1.044 -30.295 1.00 54.38 319 LEU A C 1
ATOM 2651 O O . LEU A 1 319 ? 9.985 -2.028 -29.554 1.00 54.38 319 LEU A O 1
ATOM 2655 N N . TRP A 1 320 ? 8.943 -0.426 -30.725 1.00 61.94 320 TRP A N 1
ATOM 2656 C CA . TRP A 1 320 ? 7.584 -0.921 -30.447 1.00 61.94 320 TRP A CA 1
ATOM 2657 C C . TRP A 1 320 ? 7.384 -2.378 -30.888 1.00 61.94 320 TRP A C 1
ATOM 2659 O O . TRP A 1 320 ? 6.639 -3.115 -30.245 1.00 61.94 320 TRP A O 1
ATOM 2669 N N . GLU A 1 321 ? 8.085 -2.824 -31.929 1.00 62.25 321 GLU A N 1
ATOM 2670 C CA . GLU A 1 321 ? 8.016 -4.198 -32.436 1.00 62.25 321 GLU A CA 1
ATOM 2671 C C . GLU A 1 321 ? 8.342 -5.245 -31.356 1.00 62.25 321 GLU A C 1
ATOM 2673 O O . GLU A 1 321 ? 7.616 -6.227 -31.221 1.00 62.25 321 GLU A O 1
ATOM 2678 N N . GLY A 1 322 ? 9.345 -5.001 -30.503 1.00 63.91 322 GLY A N 1
ATOM 2679 C CA . GLY A 1 322 ? 9.752 -5.962 -29.471 1.00 63.91 322 GLY A CA 1
ATOM 2680 C C . GLY A 1 322 ? 8.724 -6.116 -28.347 1.00 63.91 322 GLY A C 1
ATOM 2681 O O . GLY A 1 322 ? 8.332 -7.231 -28.000 1.00 63.91 322 GLY A O 1
ATOM 2682 N N . ILE A 1 323 ? 8.237 -4.999 -27.792 1.00 74.00 323 ILE A N 1
ATOM 2683 C CA . ILE A 1 323 ? 7.268 -5.058 -26.687 1.00 74.00 323 ILE A CA 1
ATOM 2684 C C . ILE A 1 323 ? 5.840 -5.336 -27.171 1.00 74.00 323 ILE A C 1
ATOM 2686 O O . ILE A 1 323 ? 5.057 -5.924 -26.430 1.00 74.00 323 ILE A O 1
ATOM 2690 N N . SER A 1 324 ? 5.485 -4.969 -28.408 1.00 75.06 324 SER A N 1
ATOM 2691 C CA . SER A 1 324 ? 4.153 -5.259 -28.962 1.00 75.06 324 SER A CA 1
ATOM 2692 C C . SER A 1 324 ? 3.887 -6.758 -29.061 1.00 75.06 324 SER A C 1
ATOM 2694 O O . SER A 1 324 ? 2.808 -7.197 -28.666 1.00 75.06 324 SER A O 1
ATOM 2696 N N . ALA A 1 325 ? 4.876 -7.548 -29.491 1.00 76.62 325 ALA A N 1
ATOM 2697 C CA . ALA A 1 325 ? 4.780 -9.005 -29.509 1.00 76.62 325 ALA A CA 1
ATOM 2698 C C . ALA A 1 325 ? 4.619 -9.578 -28.090 1.00 76.62 325 ALA A C 1
ATOM 2700 O O . ALA A 1 325 ? 3.742 -10.411 -27.852 1.00 76.62 325 ALA A O 1
ATOM 2701 N N . ALA A 1 326 ? 5.402 -9.081 -27.125 1.00 80.44 326 ALA A N 1
ATOM 2702 C CA . ALA A 1 326 ? 5.293 -9.492 -25.726 1.00 80.44 326 ALA A CA 1
ATOM 2703 C C . ALA A 1 326 ? 3.908 -9.166 -25.138 1.00 80.44 326 ALA A C 1
ATOM 2705 O O . ALA A 1 326 ? 3.284 -10.027 -24.522 1.00 80.44 326 ALA A O 1
ATOM 2706 N N . ILE A 1 327 ? 3.387 -7.959 -25.380 1.00 85.06 327 ILE A N 1
ATOM 2707 C CA . ILE A 1 327 ? 2.050 -7.536 -24.938 1.00 85.06 327 ILE A CA 1
ATOM 2708 C C . ILE A 1 327 ? 0.958 -8.369 -25.616 1.00 85.06 327 ILE A C 1
ATOM 2710 O O . ILE A 1 327 ? 0.041 -8.825 -24.938 1.00 85.06 327 ILE A O 1
ATOM 2714 N N . GLY A 1 328 ? 1.067 -8.601 -26.927 1.00 82.75 328 GLY A N 1
ATOM 2715 C CA . GLY A 1 328 ? 0.115 -9.409 -27.694 1.00 82.75 328 GLY A CA 1
ATOM 2716 C C . GLY A 1 328 ? 0.053 -10.871 -27.245 1.00 82.75 328 GLY A C 1
ATOM 2717 O O . GLY A 1 328 ? -0.962 -11.530 -27.447 1.00 82.75 328 GLY A O 1
ATOM 2718 N N . SER A 1 329 ? 1.107 -11.367 -26.591 1.00 85.19 329 SER A N 1
ATOM 2719 C CA . SER A 1 329 ? 1.158 -12.723 -26.035 1.00 85.19 329 SER A CA 1
ATOM 2720 C C . SER A 1 329 ? 0.520 -12.869 -24.644 1.00 85.19 329 SER A C 1
ATOM 2722 O O . SER A 1 329 ? 0.423 -13.990 -24.145 1.00 85.19 329 SER A O 1
ATOM 2724 N N . LEU A 1 330 ? 0.084 -11.776 -23.997 1.00 91.62 330 LEU A N 1
ATOM 2725 C CA . LEU A 1 330 ? -0.489 -11.818 -22.647 1.00 91.62 330 LEU A CA 1
ATOM 2726 C C . LEU A 1 330 ? -1.955 -12.292 -22.674 1.00 91.62 330 LEU A C 1
ATOM 2728 O O . LEU A 1 330 ? -2.835 -11.530 -23.074 1.00 91.62 330 LEU A O 1
ATOM 2732 N N . PRO A 1 331 ? -2.263 -13.508 -22.184 1.00 91.44 331 PRO A N 1
ATOM 2733 C CA . PRO A 1 331 ? -3.569 -14.135 -22.404 1.00 91.44 331 PRO A CA 1
ATOM 2734 C C . PRO A 1 331 ? -4.704 -13.507 -21.587 1.00 91.44 331 PRO A C 1
ATOM 2736 O O . PRO A 1 331 ? -5.867 -13.621 -21.958 1.00 91.44 331 PRO A O 1
ATOM 2739 N N . ASN A 1 332 ? -4.376 -12.867 -20.461 1.00 92.88 332 ASN A N 1
ATOM 2740 C CA . ASN A 1 332 ? -5.348 -12.349 -19.496 1.00 92.88 332 ASN A CA 1
ATOM 2741 C C . ASN A 1 332 ? -5.345 -10.817 -19.408 1.00 92.88 332 ASN A C 1
ATOM 2743 O O . ASN A 1 332 ? -5.909 -10.266 -18.462 1.00 92.88 332 ASN A O 1
ATOM 2747 N N . LEU A 1 333 ? -4.680 -10.118 -20.334 1.00 94.12 333 LEU A N 1
ATOM 2748 C CA . LEU A 1 333 ? -4.535 -8.669 -20.245 1.00 94.12 333 LEU A CA 1
ATOM 2749 C C . LEU A 1 333 ? -5.877 -7.974 -20.511 1.00 94.12 333 LEU A C 1
ATOM 2751 O O . LEU A 1 333 ? -6.385 -7.963 -21.626 1.00 94.12 333 LEU A O 1
ATOM 2755 N N . GLU A 1 334 ? -6.430 -7.346 -19.478 1.00 93.38 334 GLU A N 1
ATOM 2756 C CA . GLU A 1 334 ? -7.709 -6.626 -19.530 1.00 93.38 334 GLU A CA 1
ATOM 2757 C C . GLU A 1 334 ? -7.514 -5.111 -19.682 1.00 93.38 334 GLU A C 1
ATOM 2759 O O . GLU A 1 334 ? -8.443 -4.385 -20.034 1.00 93.38 334 GLU A O 1
ATOM 2764 N N . TYR A 1 335 ? -6.313 -4.606 -19.387 1.00 91.75 335 TYR A N 1
ATOM 2765 C CA . TYR A 1 335 ? -5.996 -3.188 -19.500 1.00 91.75 335 TYR A CA 1
ATOM 2766 C C . TYR A 1 335 ? -4.548 -2.925 -19.815 1.00 91.75 335 TYR A C 1
ATOM 2768 O O . TYR A 1 335 ? -3.634 -3.376 -19.118 1.00 91.75 335 TYR A O 1
ATOM 2776 N N . LEU A 1 336 ? -4.391 -2.045 -20.789 1.00 91.19 336 LEU A N 1
ATOM 2777 C CA . LEU A 1 336 ? -3.129 -1.500 -21.217 1.00 91.19 336 LEU A CA 1
ATOM 2778 C C . LEU A 1 336 ? -3.237 0.021 -21.226 1.00 91.19 336 LEU A C 1
ATOM 2780 O O . LEU A 1 336 ? -4.160 0.584 -21.817 1.00 91.19 336 LEU A O 1
ATOM 2784 N N . LYS A 1 337 ? -2.298 0.692 -20.562 1.00 89.31 337 LYS A N 1
ATOM 2785 C CA . LYS A 1 337 ? -2.183 2.150 -20.613 1.00 89.31 337 LYS A CA 1
ATOM 2786 C C . LYS A 1 337 ? -0.748 2.573 -20.858 1.00 89.31 337 LYS A C 1
ATOM 2788 O O . LYS A 1 337 ? 0.138 2.229 -20.082 1.00 89.31 337 LYS A O 1
ATOM 2793 N N . PHE A 1 338 ? -0.568 3.410 -21.868 1.00 86.06 338 PHE A N 1
ATOM 2794 C CA . PHE A 1 338 ? 0.659 4.162 -22.076 1.00 86.06 338 PHE A CA 1
ATOM 2795 C C . PHE A 1 338 ? 0.482 5.577 -21.526 1.00 86.06 338 PHE A C 1
ATOM 2797 O O . PHE A 1 338 ? -0.613 6.146 -21.594 1.00 86.06 338 PHE A O 1
ATOM 2804 N N . LYS A 1 339 ? 1.528 6.107 -20.897 1.00 81.19 339 LYS A N 1
ATOM 2805 C CA . LYS A 1 339 ? 1.591 7.492 -20.426 1.00 81.19 339 LYS A CA 1
ATOM 2806 C C . LYS A 1 339 ? 2.889 8.121 -20.907 1.00 81.19 339 LYS A C 1
ATOM 2808 O O . LYS A 1 339 ? 3.931 7.468 -20.884 1.00 81.19 339 LYS A O 1
ATOM 2813 N N . ASP A 1 340 ? 2.812 9.392 -21.246 1.00 65.31 340 ASP A N 1
ATOM 2814 C CA . ASP A 1 340 ? 3.979 10.231 -21.489 1.00 65.31 340 ASP A CA 1
ATOM 2815 C C . ASP A 1 340 ? 4.356 11.009 -20.225 1.00 65.31 340 ASP A C 1
ATOM 2817 O O . ASP A 1 340 ? 3.438 11.355 -19.440 1.00 65.31 340 ASP A O 1
#

pLDDT: mean 83.41, std 11.9, range [49.75, 97.69]

Secondary structure (DSSP, 8-state):
-HHHHHHHTSS--BTTB-HHHHHHHHHHHHHHTTSSEEEEE-TTS-EEEEE--HHHHHHHHHHHHHTTS-EEESSS---GGGGG-SEEEE-SPPPTTS--GGG---SEEEE-S--HHHHHHHHTS--TT--EEEEEEEEESS--GGGGG-TT--EEEEEEE--TT-B--GGGGG-TT--EEEEEEE-SSTTSPEE-TTGGG-TT--EEEEEEEEPPP--S--S--TT--EEEEEES----HHHHHH-TT--EEEEEEEESS--GGGT-GGGGGG-SS--EEEEEEEESS--SS-TTGGGPPPPTT-SEEEEE--TT-TTHHHHHHHHHT-TT--EEEEE-

Foldseek 3Di:
DLLVCVLLVVADADPVGDSSRVSQVVVVVCVVVVQKAQDDADLVRRGDDIDGDPVSVVVVVVVCVVVLAEDEAPPLADDPSQLSHQEYEYDDNHDPPHDDQPRHQHQYYHYDAAHPVVVVVVLVHPNQNYAYDAAQRYEDADDDPSVLNNQSHAYDAYEYEYDAPAADDLSVLSNQNHAEDHYNYDYPDLPHAHEYANVLSNLNHAEDHHARYEYDDNVPRDAASANHAYDENYELAACDPVNCVRDQQHAEYAYEYEDAPDDLVRRPQQNQQVRARHAEYHYAYHYPDDDLADPNLLVHQHHLNYQYYEYEDGHNHPPCVRVVVNVVNNPNHNDYYYYD

Radius of gyration: 21.86 Å; chains: 1; bounding box: 52×43×64 Å

Sequence (340 aa):
VIRLWVAEGFLRAKPAKLAEEIAYGCLEDLTKRNLIMVSKKRYDGKITECRIHDLLRELCIRQAEEQKFIYHNKDGIFSEGISKARRISITSRVSSRSMNPGEFSLHTTFCFVEDYGFIDRLMSMHWKLLRVLDMKVVELTEFPLGLFQLYHLRYLAIRYEYKSGAGIPEDISNLENLETFMVDSYSFYPEVPFSFPRFWTMKNLRHAVINDVRLPDPRSQRFPLENLLTLSKLHNFRCSEEVVELIPNLKTIHVVYRLDWEDLHHYHLNNFARFRNLESFTVEFKFKNRIFSNPFVGCLVLPSSLRRLTIAGCYGCILWEGISAAIGSLPNLEYLKFKD